Protein AF-A0A534NPN4-F1 (afdb_monomer_lite)

Sequence (228 aa):
MAARRVLDKWVMLQHGHLWDPSNATPTGGGETMTGVLHHAVIPFLRHLLPRSNVHIDPERLVALRPEERVIPVLERWLKPGIFERFIDALLEILVENGALARPLAWVTTPSLLRWRLKDDDDLWERAGASAMAVLEGAKSLPGKPPPPDVLVLGHTHVMDWAVQDGRPGVQRLYVNLGTWSARATDAAGPMDAAMPLLRIDADSRQLRAELFDCARRWRPLQRFEVDR

Secondary structure (DSSP, 8-state):
-EEEEETTEEEEEE-GGGG-GGGGSSS-HHHHHHHHIIIIIHHHHHHSPPPTT----TTHHHHS-HHHHHHHHHHHHSPTTHHHHHHHHHHHHHHHTTSS-HHHHHH--HHHHHHHHHHHHHHHHHHHHHHHHHHHTSSPPTT-PPPPSEEEE-SS-S-EEEEEE-STT-EEEEEE---SS-B-SSTTSPPB---EEEEEEE-SSEEEEEEEETTTTTEEEEEEEEE-

Radius of gyration: 21.12 Å; chains: 1; bounding box: 49×39×58 Å

Foldseek 3Di:
DDWDDDPPFIADEDACLVVDPQNVDDPGPQVVLLVCLVPPVLVVQVPDDWDVPDDDDSVQCVQERSLQAPLVQLPVRDDVVRSQVSLLVSLVVCCVVVVDPPVCSVPDDSVNSNVVSVVLVCSVVSSVVQVLCLQQVVDADVVRDPRHLEYEYEDNLDWDKDWHDHPVQRIGIYTYQRDCDFHDPHSPHDTPNFRWDWDWDDDPFKTKIWIFRVVVVRHTDDIDMHTD

Structure (mmCIF, N/CA/C/O backbone):
data_AF-A0A534NPN4-F1
#
_entry.id   AF-A0A534NPN4-F1
#
loop_
_atom_site.group_PDB
_atom_site.id
_atom_site.type_symbol
_atom_site.label_atom_id
_atom_site.label_alt_id
_atom_site.label_comp_id
_atom_site.label_asym_id
_atom_site.label_entity_id
_atom_site.label_seq_id
_atom_site.pdbx_PDB_ins_code
_atom_site.Cartn_x
_atom_site.Cartn_y
_atom_site.Cartn_z
_atom_site.occupancy
_atom_site.B_iso_or_equiv
_atom_site.auth_seq_id
_atom_site.auth_comp_id
_atom_site.auth_asym_id
_atom_site.auth_atom_id
_atom_site.pdbx_PDB_model_num
ATOM 1 N N . MET A 1 1 ? -17.430 5.054 0.022 1.00 76.06 1 MET A N 1
ATOM 2 C CA . MET A 1 1 ? -17.336 5.226 1.490 1.00 76.06 1 MET A CA 1
ATOM 3 C C . MET A 1 1 ? -18.474 4.440 2.112 1.00 76.06 1 MET A C 1
ATOM 5 O O . MET A 1 1 ? -19.546 4.423 1.522 1.00 76.06 1 MET A O 1
ATOM 9 N N . ALA A 1 2 ? -18.249 3.799 3.254 1.00 83.62 2 ALA A N 1
ATOM 10 C CA . ALA A 1 2 ? -19.289 3.162 4.051 1.00 83.62 2 ALA A CA 1
ATOM 11 C C . ALA A 1 2 ? -19.213 3.685 5.489 1.00 83.62 2 ALA A C 1
ATOM 13 O O . ALA A 1 2 ? -18.126 3.831 6.042 1.00 83.62 2 ALA A O 1
ATOM 14 N N . ALA A 1 3 ? -20.369 3.973 6.077 1.00 86.19 3 ALA A N 1
ATOM 15 C CA . ALA A 1 3 ? -20.495 4.429 7.452 1.00 86.19 3 ALA A CA 1
ATOM 16 C C . ALA A 1 3 ? -21.332 3.412 8.217 1.00 86.19 3 ALA A C 1
ATOM 18 O O . ALA A 1 3 ? -22.414 3.028 7.768 1.00 86.19 3 ALA A O 1
ATOM 19 N N . ARG A 1 4 ? -20.849 2.986 9.380 1.00 86.81 4 ARG A N 1
ATOM 20 C CA . ARG A 1 4 ? -21.600 2.123 10.282 1.00 86.81 4 ARG A CA 1
ATOM 21 C C . ARG A 1 4 ? -21.603 2.747 11.661 1.00 86.81 4 ARG A C 1
ATOM 23 O O . ARG A 1 4 ? -20.553 3.013 12.239 1.00 86.81 4 ARG A O 1
ATOM 30 N N . ARG A 1 5 ? -22.800 2.935 12.203 1.00 85.12 5 ARG A N 1
ATOM 31 C CA . ARG A 1 5 ? -22.955 3.252 13.614 1.00 85.12 5 ARG A CA 1
ATOM 32 C C . ARG A 1 5 ? -22.886 1.959 14.417 1.00 85.12 5 ARG A C 1
ATOM 34 O O . ARG A 1 5 ? -23.586 0.995 14.105 1.00 85.12 5 ARG A O 1
ATOM 41 N N . VAL A 1 6 ? -22.039 1.948 15.434 1.00 81.81 6 VAL A N 1
ATOM 42 C CA . VAL A 1 6 ? -21.894 0.847 16.380 1.00 81.81 6 VAL A CA 1
ATOM 43 C C . VAL A 1 6 ? -22.045 1.463 17.766 1.00 81.81 6 VAL A C 1
ATOM 45 O O . VAL A 1 6 ? -21.173 2.196 18.217 1.00 81.81 6 VAL A O 1
ATOM 48 N N . LEU A 1 7 ? -23.195 1.228 18.406 1.00 82.00 7 LEU A N 1
ATOM 49 C CA . LEU A 1 7 ? -23.613 1.932 19.627 1.00 82.00 7 LEU A CA 1
ATOM 50 C C . LEU A 1 7 ? -23.690 3.461 19.411 1.00 82.00 7 LEU A C 1
ATOM 52 O O . LEU A 1 7 ? -24.409 3.946 18.533 1.00 82.00 7 LEU A O 1
ATOM 56 N N . ASP A 1 8 ? -22.980 4.236 20.227 1.00 81.25 8 ASP A N 1
ATOM 57 C CA . ASP A 1 8 ? -22.791 5.680 20.094 1.00 81.25 8 ASP A CA 1
ATOM 58 C C . ASP A 1 8 ? -21.578 6.066 19.232 1.00 81.25 8 ASP A C 1
ATOM 60 O O . ASP A 1 8 ? -21.394 7.253 18.972 1.00 81.25 8 ASP A O 1
ATOM 64 N N . LYS A 1 9 ? -20.812 5.087 18.729 1.00 82.12 9 LYS A N 1
ATOM 65 C CA . LYS A 1 9 ? -19.589 5.305 17.952 1.00 82.12 9 LYS A CA 1
ATOM 66 C C . LYS A 1 9 ? -19.820 5.209 16.448 1.00 82.12 9 LYS A C 1
ATOM 68 O O . LYS A 1 9 ? -20.668 4.447 15.964 1.00 82.12 9 LYS A O 1
ATOM 73 N N . TRP A 1 10 ? -19.024 5.957 15.696 1.00 87.31 10 TRP A N 1
ATOM 74 C CA . TRP A 1 10 ? -19.013 5.943 14.239 1.00 87.31 10 TRP A CA 1
ATOM 75 C C . TRP A 1 10 ? -17.776 5.232 13.694 1.00 87.31 10 TRP A C 1
ATOM 77 O O . TRP A 1 10 ? -16.644 5.672 13.894 1.00 87.31 10 TRP A O 1
ATOM 87 N N . VAL A 1 11 ? -18.013 4.150 12.951 1.00 87.56 11 VAL A N 1
ATOM 88 C CA . VAL A 1 11 ? -16.997 3.448 12.165 1.00 87.56 11 VAL A CA 1
ATOM 89 C C . VAL A 1 11 ? -17.120 3.899 10.716 1.00 87.56 11 VAL A C 1
ATOM 91 O O . VAL A 1 11 ? -18.165 3.715 10.085 1.00 87.56 11 VAL A O 1
ATOM 94 N N . MET A 1 12 ? -16.050 4.478 10.183 1.00 87.88 12 MET A N 1
ATOM 95 C CA . MET A 1 12 ? -15.995 4.977 8.813 1.00 87.88 12 MET A CA 1
ATOM 96 C C . MET A 1 12 ? -14.990 4.168 8.006 1.00 87.88 12 MET A C 1
ATOM 98 O O . MET A 1 12 ? -13.811 4.130 8.339 1.00 87.88 12 MET A O 1
ATOM 102 N N . LEU A 1 13 ? -15.453 3.550 6.922 1.00 85.12 13 LEU A N 1
ATOM 103 C CA . LEU A 1 13 ? -14.608 2.916 5.918 1.00 85.12 13 LEU A CA 1
ATOM 104 C C . LEU A 1 13 ? -14.534 3.818 4.687 1.00 85.12 13 LEU A C 1
ATOM 106 O O . LEU A 1 13 ? -15.539 4.076 4.010 1.00 85.12 13 LEU A O 1
ATOM 110 N N . GLN A 1 14 ? -13.328 4.254 4.346 1.00 81.38 14 GLN A N 1
ATOM 111 C CA . GLN A 1 14 ? -13.083 5.011 3.130 1.00 81.38 14 GLN A CA 1
ATOM 112 C C . GLN A 1 14 ? -11.946 4.379 2.337 1.00 81.38 14 GLN A C 1
ATOM 114 O O . GLN A 1 14 ? -10.855 4.146 2.842 1.00 81.38 14 GLN A O 1
ATOM 119 N N . HIS A 1 15 ? -12.193 4.124 1.053 1.00 74.75 15 HIS A N 1
ATOM 120 C CA . HIS A 1 15 ? -11.109 3.776 0.150 1.00 74.75 15 HIS A CA 1
ATOM 121 C C . HIS A 1 15 ? -10.210 5.008 -0.011 1.00 74.75 15 HIS A C 1
ATOM 123 O O . HIS A 1 15 ? -10.703 6.057 -0.436 1.00 74.75 15 HIS A O 1
ATOM 129 N N . GLY A 1 16 ? -8.928 4.883 0.344 1.00 66.75 16 GLY A N 1
ATOM 130 C CA . GLY A 1 16 ? -7.979 6.000 0.423 1.00 66.75 16 GLY A CA 1
ATOM 131 C C . GLY A 1 16 ? -7.713 6.718 -0.903 1.00 66.75 16 GLY A C 1
ATOM 132 O O . GLY A 1 16 ? -7.101 7.777 -0.886 1.00 66.75 16 GLY A O 1
ATOM 133 N N . HIS A 1 17 ? -8.234 6.213 -2.029 1.00 72.12 17 HIS A N 1
ATOM 134 C CA . HIS A 1 17 ? -8.121 6.844 -3.347 1.00 72.12 17 HIS A CA 1
ATOM 135 C C . HIS A 1 17 ? -8.519 8.329 -3.374 1.00 72.12 17 HIS A C 1
ATOM 137 O O . HIS A 1 17 ? -7.920 9.104 -4.107 1.00 72.12 17 HIS A O 1
ATOM 143 N N . LEU A 1 18 ? -9.496 8.749 -2.554 1.00 66.75 18 LEU A N 1
ATOM 144 C CA . LEU A 1 18 ? -9.953 10.148 -2.474 1.00 66.75 18 LEU A CA 1
ATOM 145 C C . LEU A 1 18 ? -8.942 11.080 -1.801 1.00 66.75 18 LEU A C 1
ATOM 147 O O . LEU A 1 18 ? -9.147 12.291 -1.774 1.00 66.75 18 LEU A O 1
ATOM 151 N N . TRP A 1 19 ? -7.923 10.519 -1.158 1.00 69.69 19 TRP A N 1
ATOM 152 C CA . TRP A 1 19 ? -6.877 11.259 -0.455 1.00 69.69 19 TRP A CA 1
ATOM 153 C C . TRP A 1 19 ? -5.566 11.248 -1.227 1.00 69.69 19 TRP A C 1
ATOM 155 O O . TRP A 1 19 ? -4.601 11.873 -0.795 1.00 69.69 19 TRP A O 1
ATOM 165 N N . ASP A 1 20 ? -5.549 10.540 -2.350 1.00 68.19 20 ASP A N 1
ATOM 166 C CA . ASP A 1 20 ? -4.436 10.466 -3.264 1.00 68.19 20 ASP A CA 1
ATOM 167 C C . ASP A 1 20 ? -4.695 11.428 -4.435 1.00 68.19 20 ASP A C 1
ATOM 169 O O . ASP A 1 20 ? -5.570 11.168 -5.269 1.00 68.19 20 ASP A O 1
ATOM 173 N N . PRO A 1 21 ? -3.963 12.555 -4.502 1.00 62.06 21 PRO A N 1
ATOM 174 C CA . PRO A 1 21 ? -4.110 13.533 -5.572 1.00 62.06 21 PRO A CA 1
ATOM 175 C C . PRO A 1 21 ? -3.842 12.953 -6.967 1.00 62.06 21 PRO A C 1
ATOM 177 O O . PRO A 1 21 ? -4.367 13.491 -7.941 1.00 62.06 21 PRO A O 1
ATOM 180 N N . SER A 1 22 ? -3.072 11.861 -7.077 1.00 57.78 22 SER A N 1
ATOM 181 C CA . SER A 1 22 ? -2.752 11.227 -8.363 1.00 57.78 22 SER A CA 1
ATOM 182 C C . SER A 1 22 ? -3.982 10.609 -9.047 1.00 57.78 22 SER A C 1
ATOM 184 O O . SER A 1 22 ? -4.019 10.491 -10.270 1.00 57.78 22 SER A O 1
ATOM 186 N N . ASN A 1 23 ? -5.046 10.308 -8.293 1.00 57.88 23 ASN A N 1
ATOM 187 C CA . ASN A 1 23 ? -6.301 9.783 -8.842 1.00 57.88 23 ASN A CA 1
ATOM 188 C C . ASN A 1 23 ? -7.214 10.860 -9.449 1.00 57.88 23 ASN A C 1
ATOM 190 O O . ASN A 1 23 ? -8.213 10.529 -10.085 1.00 57.88 23 ASN A O 1
ATOM 194 N N . ALA A 1 24 ? -6.916 12.150 -9.252 1.00 58.16 24 ALA A N 1
ATOM 195 C CA . ALA A 1 24 ? -7.687 13.238 -9.858 1.00 58.16 24 ALA A CA 1
ATOM 196 C C . ALA A 1 24 ? -7.382 13.412 -11.359 1.00 58.16 24 ALA A C 1
ATOM 198 O O . ALA A 1 24 ? -8.102 14.127 -12.059 1.00 58.16 24 ALA A O 1
ATOM 199 N N . T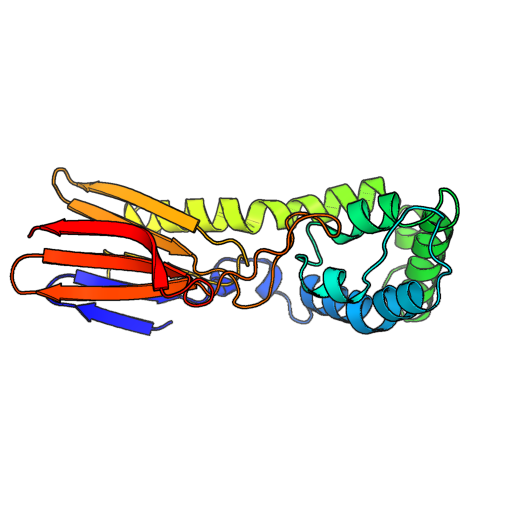HR A 1 25 ? -6.326 12.762 -11.854 1.00 55.25 25 THR A N 1
ATOM 200 C CA . THR A 1 25 ? -5.950 12.738 -13.267 1.00 55.25 25 THR A CA 1
ATOM 201 C C . THR A 1 25 ? -6.453 11.450 -13.934 1.00 55.25 25 THR A C 1
ATOM 203 O O . THR A 1 25 ? -6.058 10.366 -13.502 1.00 55.25 25 THR A O 1
ATOM 206 N N . PRO A 1 26 ? -7.302 11.525 -14.982 1.00 42.09 26 PRO A N 1
ATOM 207 C CA . PRO A 1 26 ? -7.606 10.371 -15.833 1.00 42.09 26 PRO A CA 1
ATOM 208 C C . PRO A 1 26 ? -6.300 9.793 -16.404 1.00 42.09 26 PRO A C 1
ATOM 210 O O . PRO A 1 26 ? -5.433 10.574 -16.798 1.00 42.09 26 PRO A O 1
ATOM 213 N N . THR A 1 27 ? -6.148 8.460 -16.444 1.00 53.44 27 THR A N 1
ATOM 214 C CA . THR A 1 27 ? -4.893 7.750 -16.805 1.00 53.44 27 THR A CA 1
ATOM 215 C C . THR A 1 27 ? -3.695 8.156 -15.935 1.00 53.44 27 THR A C 1
ATOM 217 O O . THR A 1 27 ? -2.696 8.688 -16.418 1.00 53.44 27 THR A O 1
ATOM 220 N N . GLY A 1 28 ? -3.814 7.951 -14.621 1.00 56.25 28 GLY A N 1
ATOM 221 C CA . GLY A 1 28 ? -2.763 8.276 -13.654 1.00 56.25 28 GLY A CA 1
ATOM 222 C C . GLY A 1 28 ? -1.456 7.503 -13.889 1.00 56.25 28 GLY A C 1
ATOM 223 O O . GLY A 1 28 ? -1.437 6.421 -14.486 1.00 56.25 28 GLY A O 1
ATOM 224 N N . GLY A 1 29 ? -0.345 8.045 -13.378 1.00 59.94 29 GLY A N 1
ATOM 225 C CA . GLY A 1 29 ? 0.986 7.436 -13.500 1.00 59.94 29 GLY A CA 1
ATOM 226 C C . GLY A 1 29 ? 1.054 5.989 -12.991 1.00 59.94 29 GLY A C 1
ATOM 227 O O . GLY A 1 29 ? 1.710 5.162 -13.620 1.00 59.94 29 GLY A O 1
ATOM 228 N N . GLY A 1 30 ? 0.311 5.658 -11.927 1.00 58.72 30 GLY A N 1
ATOM 229 C CA . GLY A 1 30 ? 0.280 4.309 -11.345 1.00 58.72 30 GLY A CA 1
ATOM 230 C C . GLY A 1 30 ? -0.381 3.243 -12.232 1.00 58.72 30 GLY A C 1
ATOM 231 O O . GLY A 1 30 ? 0.107 2.115 -12.316 1.00 58.72 30 GLY A O 1
ATOM 232 N N . GLU A 1 31 ? -1.442 3.584 -12.976 1.00 59.38 31 GLU A N 1
ATOM 233 C CA . GLU A 1 31 ? -2.078 2.659 -13.935 1.00 59.38 31 GLU A CA 1
ATOM 234 C C . GLU A 1 31 ? -1.124 2.345 -15.096 1.00 59.38 31 GLU A C 1
ATOM 236 O O . GLU A 1 31 ? -0.927 1.185 -15.466 1.00 59.38 31 GLU A O 1
ATOM 241 N N . THR A 1 32 ? -0.447 3.377 -15.607 1.00 66.31 32 THR A N 1
ATOM 242 C CA . THR A 1 32 ? 0.568 3.232 -16.658 1.00 66.31 32 THR A CA 1
ATOM 243 C C . THR A 1 32 ? 1.750 2.395 -16.169 1.00 66.31 32 THR A C 1
ATOM 245 O O . THR A 1 32 ? 2.187 1.480 -16.867 1.00 66.31 32 THR A O 1
ATOM 248 N N . MET A 1 33 ? 2.244 2.653 -14.954 1.00 68.19 33 MET A N 1
ATOM 249 C CA . MET A 1 33 ? 3.350 1.900 -14.357 1.00 68.19 33 MET A CA 1
ATOM 250 C C . MET A 1 33 ? 2.983 0.428 -14.138 1.00 68.19 33 MET A C 1
ATOM 252 O O . MET A 1 33 ? 3.765 -0.464 -14.467 1.00 68.19 33 MET A O 1
ATOM 256 N N . THR A 1 34 ? 1.766 0.160 -13.661 1.00 67.69 34 THR A N 1
ATOM 257 C CA . THR A 1 34 ? 1.231 -1.201 -13.528 1.00 67.69 34 THR A CA 1
ATOM 258 C C . THR A 1 34 ? 1.201 -1.912 -14.885 1.00 67.69 34 THR A C 1
ATOM 260 O O . THR A 1 34 ? 1.671 -3.045 -15.002 1.00 67.69 34 THR A O 1
ATOM 263 N N . GLY A 1 35 ? 0.733 -1.235 -15.938 1.00 66.88 35 GLY A N 1
ATOM 264 C CA . GLY A 1 35 ? 0.758 -1.763 -17.304 1.00 66.88 35 GLY A CA 1
ATOM 265 C C . GLY A 1 35 ? 2.175 -2.081 -17.799 1.00 66.88 35 GLY A C 1
ATOM 266 O O . GLY A 1 35 ? 2.422 -3.177 -18.306 1.00 66.88 35 GLY A O 1
ATOM 267 N N . VAL A 1 36 ? 3.130 -1.168 -17.595 1.00 74.31 36 VAL A N 1
ATOM 268 C CA . VAL A 1 36 ? 4.547 -1.362 -17.957 1.00 74.31 36 VAL A CA 1
ATOM 269 C C . VAL A 1 36 ? 5.152 -2.568 -17.232 1.00 74.31 36 VAL A C 1
ATOM 271 O O . VAL A 1 36 ? 5.855 -3.375 -17.849 1.00 74.31 36 VAL A O 1
ATOM 274 N N . LEU A 1 37 ? 4.850 -2.751 -15.945 1.00 73.38 37 LEU A N 1
ATOM 275 C CA . LEU A 1 37 ? 5.311 -3.913 -15.187 1.00 73.38 37 LEU A CA 1
ATOM 276 C C . LEU A 1 37 ? 4.800 -5.229 -15.764 1.00 73.38 37 LEU A C 1
ATOM 278 O O . LEU A 1 37 ? 5.597 -6.128 -16.043 1.00 73.38 37 LEU A O 1
ATOM 282 N N . HIS A 1 38 ? 3.487 -5.333 -15.959 1.00 73.62 38 HIS A N 1
ATOM 283 C CA . HIS A 1 38 ? 2.853 -6.572 -16.397 1.00 73.62 38 HIS A CA 1
ATOM 284 C C . HIS A 1 38 ? 3.195 -6.944 -17.839 1.00 73.62 38 HIS A C 1
ATOM 286 O O . HIS A 1 38 ? 3.355 -8.128 -18.141 1.00 73.62 38 HIS A O 1
ATOM 292 N N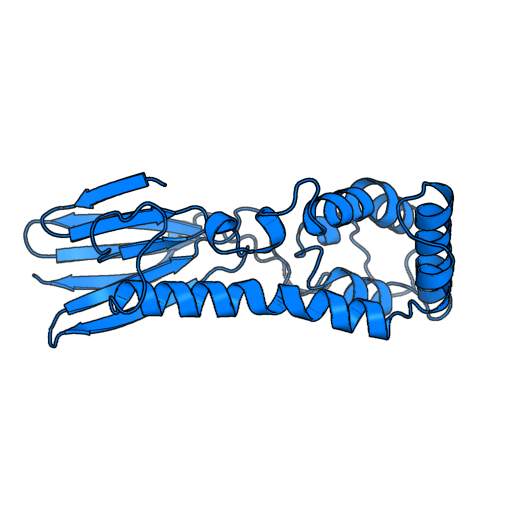 . HIS A 1 39 ? 3.321 -5.955 -18.724 1.00 74.94 39 HIS A N 1
ATOM 293 C CA . HIS A 1 39 ? 3.450 -6.206 -20.158 1.00 74.94 39 HIS A CA 1
ATOM 294 C C . HIS A 1 39 ? 4.878 -6.095 -20.695 1.00 74.94 39 HIS A C 1
ATOM 296 O O . HIS A 1 39 ? 5.157 -6.686 -21.736 1.00 74.94 39 HIS A O 1
ATOM 302 N N . ALA A 1 40 ? 5.793 -5.410 -20.001 1.00 78.31 40 ALA A N 1
ATOM 303 C CA . ALA A 1 40 ? 7.179 -5.260 -20.451 1.00 78.31 40 ALA A CA 1
ATOM 304 C C . ALA A 1 40 ? 8.190 -5.835 -19.450 1.00 78.31 40 ALA A C 1
ATOM 306 O O . ALA A 1 40 ? 8.992 -6.700 -19.808 1.00 78.31 40 ALA A O 1
ATOM 307 N N . VAL A 1 41 ? 8.141 -5.400 -18.186 1.00 81.56 41 VAL A N 1
ATOM 308 C CA . VAL A 1 41 ? 9.195 -5.719 -17.205 1.00 81.56 41 VAL A CA 1
ATOM 309 C C . VAL A 1 41 ? 9.170 -7.195 -16.804 1.00 81.56 41 VAL A C 1
ATOM 311 O O . VAL A 1 41 ? 10.196 -7.869 -16.879 1.00 81.56 41 VAL A O 1
ATOM 314 N N . ILE A 1 42 ? 8.011 -7.727 -16.408 1.00 82.19 42 ILE A N 1
ATOM 315 C CA . ILE A 1 42 ? 7.878 -9.130 -15.984 1.00 82.19 42 ILE A CA 1
ATOM 316 C C . ILE A 1 42 ? 8.231 -10.095 -17.125 1.00 82.19 42 ILE A C 1
ATOM 318 O O . ILE A 1 42 ? 9.053 -10.988 -16.897 1.00 82.19 42 ILE A O 1
ATOM 322 N N . PRO A 1 43 ? 7.704 -9.930 -18.357 1.00 82.38 43 PRO A N 1
ATOM 323 C CA . PRO A 1 43 ? 8.135 -10.738 -19.491 1.00 82.38 43 PRO A CA 1
ATOM 324 C C . PRO A 1 43 ? 9.645 -10.678 -19.720 1.00 82.38 43 PRO A C 1
ATOM 326 O O . PRO A 1 43 ? 10.262 -11.733 -19.840 1.00 82.38 43 PRO A O 1
ATOM 329 N N . PHE A 1 44 ? 10.261 -9.492 -19.714 1.00 84.94 44 PHE A N 1
ATOM 330 C CA . PHE A 1 44 ? 11.713 -9.357 -19.861 1.00 84.94 44 PHE A CA 1
ATOM 331 C C . PHE A 1 44 ? 12.479 -10.147 -18.790 1.00 84.94 44 PHE A C 1
ATOM 333 O O . PHE A 1 44 ? 13.365 -10.935 -19.123 1.00 84.94 44 PHE A O 1
ATOM 340 N N . LEU A 1 45 ? 12.098 -10.013 -17.517 1.00 82.75 45 LEU A N 1
ATOM 341 C CA . LEU A 1 45 ? 12.743 -10.734 -16.418 1.00 82.75 45 LEU A CA 1
ATOM 342 C C . LEU A 1 45 ? 12.599 -12.256 -16.530 1.00 82.75 45 LEU A C 1
ATOM 344 O O . LEU A 1 45 ? 13.553 -12.968 -16.225 1.00 82.75 45 LEU A O 1
ATOM 348 N N . ARG A 1 46 ? 11.451 -12.762 -17.004 1.00 83.38 46 ARG A N 1
ATOM 349 C CA . ARG A 1 46 ? 11.238 -14.203 -17.249 1.00 83.38 46 ARG A CA 1
ATOM 350 C C . ARG A 1 46 ? 12.171 -14.766 -18.333 1.00 83.38 46 ARG A C 1
ATOM 352 O O . ARG A 1 46 ? 12.453 -15.959 -18.314 1.00 83.38 46 ARG A O 1
ATOM 359 N N . HIS A 1 47 ? 12.646 -13.931 -19.260 1.00 84.06 47 HIS A N 1
ATOM 360 C CA . HIS A 1 47 ? 13.556 -14.335 -20.341 1.00 84.06 47 HIS A CA 1
ATOM 361 C C . HIS A 1 47 ? 15.041 -14.157 -19.994 1.00 84.06 47 HIS A C 1
ATOM 363 O O . HIS A 1 47 ? 15.907 -14.598 -20.753 1.00 84.06 47 HIS A O 1
ATOM 369 N N . LEU A 1 48 ? 15.367 -13.518 -18.867 1.00 79.06 48 LEU A N 1
ATOM 370 C CA . LEU A 1 48 ? 16.751 -13.356 -18.447 1.00 79.06 48 LEU A CA 1
ATOM 371 C C . LEU A 1 48 ? 17.298 -14.635 -17.825 1.00 79.06 48 LEU A C 1
ATOM 373 O O . LEU A 1 48 ? 16.691 -15.244 -16.947 1.00 79.06 48 LEU A O 1
ATOM 377 N N . LEU A 1 49 ? 18.522 -14.985 -18.219 1.00 67.06 49 LEU A N 1
ATOM 378 C CA . LEU A 1 49 ? 19.286 -16.003 -17.513 1.00 67.06 49 LEU A CA 1
ATOM 379 C C . LEU A 1 49 ? 19.629 -15.486 -16.105 1.00 67.06 49 LEU A C 1
ATOM 381 O O . LEU A 1 49 ? 20.238 -14.412 -15.992 1.00 67.06 49 LEU A O 1
ATOM 385 N N . PRO A 1 50 ? 19.285 -16.231 -15.038 1.00 60.47 50 PRO A N 1
ATOM 386 C CA . PRO A 1 50 ? 19.625 -15.843 -13.677 1.00 60.47 50 PRO A CA 1
ATOM 387 C C . PRO A 1 50 ? 21.134 -15.634 -13.536 1.00 60.47 50 PRO A C 1
ATOM 389 O O . PRO A 1 50 ? 21.941 -16.394 -14.081 1.00 60.47 50 PRO A O 1
ATOM 392 N N . ARG A 1 51 ? 21.549 -14.610 -12.782 1.00 66.62 51 ARG A N 1
ATOM 393 C CA . ARG A 1 51 ? 22.956 -14.511 -12.364 1.00 66.62 51 ARG A CA 1
ATOM 394 C C . ARG A 1 51 ? 23.251 -15.681 -11.422 1.00 66.62 51 ARG A C 1
ATOM 396 O O . ARG A 1 51 ? 22.380 -16.099 -10.661 1.00 66.62 51 ARG A O 1
ATOM 403 N N . SER A 1 52 ? 24.488 -16.178 -11.425 1.00 61.78 52 SER A N 1
ATOM 404 C CA . SER A 1 52 ? 24.922 -17.135 -10.406 1.00 61.78 52 SER A CA 1
ATOM 405 C C . SER A 1 52 ? 24.653 -16.550 -9.015 1.00 61.78 52 SER A C 1
ATOM 407 O O . SER A 1 52 ? 25.034 -15.415 -8.729 1.00 61.78 52 SER A O 1
ATOM 409 N N . ASN A 1 53 ? 23.959 -17.317 -8.171 1.00 60.75 53 ASN A N 1
ATOM 410 C CA . ASN A 1 53 ? 23.587 -16.955 -6.797 1.00 60.75 53 ASN A CA 1
ATOM 411 C C . ASN A 1 53 ? 22.579 -15.796 -6.642 1.00 60.75 53 ASN A C 1
ATOM 413 O O . ASN A 1 53 ? 22.419 -15.287 -5.535 1.00 60.75 53 ASN A O 1
ATOM 417 N N . VAL A 1 54 ? 21.877 -15.386 -7.705 1.00 63.94 54 VAL A N 1
ATOM 418 C CA . VAL A 1 54 ? 20.768 -14.419 -7.613 1.00 63.94 54 VAL A CA 1
ATOM 419 C C . VAL A 1 54 ? 19.475 -15.110 -8.023 1.00 63.94 54 VAL A C 1
ATOM 421 O O . VAL A 1 54 ? 19.313 -15.506 -9.176 1.00 63.94 54 VAL A O 1
ATOM 424 N N . HIS A 1 55 ? 18.549 -15.246 -7.077 1.00 69.06 55 HIS A N 1
ATOM 425 C CA . HIS A 1 55 ? 17.200 -15.717 -7.364 1.00 69.06 55 HIS A CA 1
ATOM 426 C C . HIS A 1 55 ? 16.347 -14.551 -7.876 1.00 69.06 55 HIS A C 1
ATOM 428 O O . HIS A 1 55 ? 16.238 -13.522 -7.208 1.00 69.06 55 HIS A O 1
ATOM 434 N N . ILE A 1 56 ? 15.766 -14.716 -9.064 1.00 73.50 56 ILE A N 1
ATOM 435 C CA . ILE A 1 56 ? 14.808 -13.783 -9.661 1.00 73.50 56 ILE A CA 1
ATOM 436 C C . ILE A 1 56 ? 13.468 -14.507 -9.683 1.00 73.50 56 ILE A C 1
ATOM 438 O O . ILE A 1 56 ? 13.345 -15.564 -10.298 1.00 73.50 56 ILE A O 1
ATOM 442 N N . ASP A 1 57 ? 12.479 -13.916 -9.030 1.00 76.88 57 ASP A N 1
ATOM 443 C CA . ASP A 1 57 ? 11.083 -14.335 -9.097 1.00 76.88 57 ASP A CA 1
ATOM 444 C C . ASP A 1 57 ? 10.286 -13.155 -9.676 1.00 76.88 57 ASP A C 1
ATOM 446 O O . ASP A 1 57 ? 9.939 -12.231 -8.935 1.00 76.88 57 ASP A O 1
ATOM 450 N N . PRO A 1 58 ? 10.076 -13.111 -11.008 1.00 76.12 58 PRO A N 1
ATOM 451 C CA . PRO A 1 58 ? 9.476 -11.961 -11.686 1.00 76.12 58 PRO A CA 1
ATOM 452 C C . PRO A 1 58 ? 8.088 -11.586 -11.158 1.00 76.12 58 PRO A C 1
ATOM 454 O O . PRO A 1 58 ? 7.750 -10.404 -11.135 1.00 76.12 58 PRO A O 1
ATOM 457 N N . GLU A 1 59 ? 7.314 -12.561 -10.670 1.00 75.94 59 GLU A N 1
ATOM 458 C CA . GLU A 1 59 ? 5.974 -12.320 -10.121 1.00 75.94 59 GLU A CA 1
ATOM 459 C C . GLU A 1 59 ? 6.013 -11.459 -8.857 1.00 75.94 59 GLU A C 1
ATOM 461 O O . GLU A 1 59 ? 5.045 -10.764 -8.542 1.00 75.94 59 GLU A O 1
ATOM 466 N N . ARG A 1 60 ? 7.154 -11.420 -8.155 1.00 72.50 60 ARG A N 1
ATOM 467 C CA . ARG A 1 60 ? 7.312 -10.567 -6.974 1.00 72.50 60 ARG A CA 1
ATOM 468 C C . ARG A 1 60 ? 7.252 -9.087 -7.289 1.00 72.50 60 ARG A C 1
ATOM 470 O O . ARG A 1 60 ? 6.941 -8.329 -6.382 1.00 72.50 60 ARG A O 1
ATOM 477 N N . LEU A 1 61 ? 7.510 -8.655 -8.525 1.00 71.62 61 LEU A N 1
ATOM 478 C CA . LEU A 1 61 ? 7.363 -7.239 -8.870 1.00 71.62 61 LEU A CA 1
ATOM 479 C C . LEU A 1 61 ? 5.913 -6.754 -8.762 1.00 71.62 61 LEU A C 1
ATOM 481 O O . LEU A 1 61 ? 5.711 -5.591 -8.443 1.00 71.62 61 LEU A O 1
ATOM 485 N N . VAL A 1 62 ? 4.924 -7.634 -8.959 1.00 69.31 62 VAL A N 1
ATOM 486 C CA . VAL A 1 62 ? 3.492 -7.317 -8.776 1.00 69.31 62 VAL A CA 1
ATOM 487 C C . VAL A 1 62 ? 3.143 -7.144 -7.296 1.00 69.31 62 VAL A C 1
ATOM 489 O O . VAL A 1 62 ? 2.238 -6.397 -6.938 1.00 69.31 62 VAL A O 1
ATOM 492 N N . ALA A 1 63 ? 3.864 -7.854 -6.427 1.00 64.12 63 ALA A N 1
ATOM 493 C CA . ALA A 1 63 ? 3.723 -7.782 -4.975 1.00 64.12 63 ALA A CA 1
ATOM 494 C C . ALA A 1 63 ? 4.413 -6.549 -4.361 1.00 64.12 63 ALA A C 1
ATOM 496 O O . ALA A 1 63 ? 4.189 -6.228 -3.190 1.00 64.12 63 ALA A O 1
ATOM 497 N N . LEU A 1 64 ? 5.264 -5.866 -5.131 1.00 63.84 64 LEU A N 1
ATOM 498 C CA . LEU A 1 64 ? 5.795 -4.561 -4.762 1.00 63.84 64 LEU A CA 1
ATOM 499 C C . LEU A 1 64 ? 4.777 -3.486 -5.119 1.00 63.84 64 LEU A C 1
ATOM 501 O O 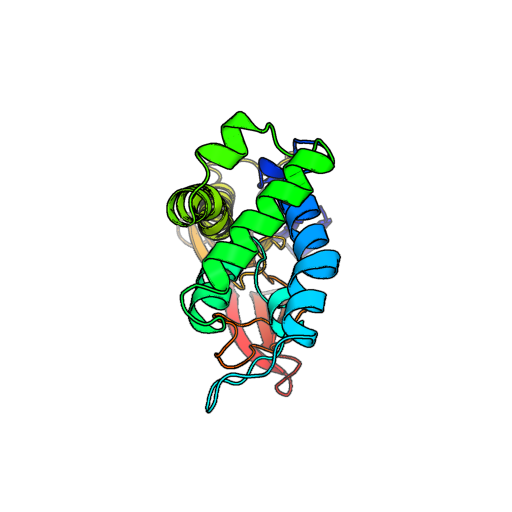. LEU A 1 64 ? 4.041 -3.622 -6.094 1.00 63.84 64 LEU A O 1
ATOM 505 N N . ARG A 1 65 ? 4.800 -2.365 -4.397 1.00 65.00 65 ARG A N 1
ATOM 506 C CA . ARG A 1 65 ? 4.265 -1.135 -4.975 1.00 65.00 65 ARG A CA 1
ATOM 507 C C . ARG A 1 65 ? 5.111 -0.775 -6.204 1.00 65.00 65 ARG A C 1
ATOM 509 O O . ARG A 1 65 ? 6.330 -0.616 -6.041 1.00 65.00 65 ARG A O 1
ATOM 516 N N . PRO A 1 66 ? 4.507 -0.705 -7.407 1.00 58.44 66 PRO A N 1
ATOM 517 C CA . PRO A 1 66 ? 5.209 -0.384 -8.645 1.00 58.44 66 PRO A CA 1
ATOM 518 C C . PRO A 1 66 ? 6.082 0.864 -8.530 1.00 58.44 66 PRO A C 1
ATOM 520 O O . PRO A 1 66 ? 7.194 0.916 -9.056 1.00 58.44 66 PRO A O 1
ATOM 523 N N . GLU A 1 67 ? 5.574 1.846 -7.795 1.00 55.22 67 GLU A N 1
ATOM 524 C CA . GLU A 1 67 ? 6.154 3.166 -7.651 1.00 55.22 67 GLU A CA 1
ATOM 525 C C . GLU A 1 67 ? 7.340 3.157 -6.674 1.00 55.22 67 GLU A C 1
ATOM 527 O O . GLU A 1 67 ? 8.356 3.789 -6.923 1.00 55.22 67 GLU A O 1
ATOM 532 N N . GLU A 1 68 ? 7.289 2.356 -5.611 1.00 58.38 68 GLU A N 1
ATOM 533 C CA . GLU A 1 68 ? 8.207 2.509 -4.472 1.00 58.38 68 GLU A CA 1
ATOM 534 C C . GLU A 1 68 ? 9.488 1.658 -4.584 1.00 58.38 68 GLU A C 1
ATOM 536 O O . GLU A 1 68 ? 10.547 2.002 -4.050 1.00 58.38 68 GLU A O 1
ATOM 541 N N . ARG A 1 69 ? 9.428 0.481 -5.234 1.00 66.62 69 ARG A N 1
ATOM 542 C CA . ARG A 1 69 ? 10.493 -0.542 -5.078 1.00 66.62 69 ARG A CA 1
ATOM 543 C C . ARG A 1 69 ? 10.998 -1.193 -6.359 1.00 66.62 69 ARG A C 1
ATOM 545 O O . ARG A 1 69 ? 12.003 -1.905 -6.297 1.00 66.62 69 ARG A O 1
ATOM 552 N N . VAL A 1 70 ? 10.380 -0.938 -7.511 1.00 73.19 70 VAL A N 1
ATOM 553 C CA . VAL A 1 70 ? 10.750 -1.597 -8.777 1.00 73.19 70 VAL A CA 1
ATOM 554 C C . VAL A 1 70 ? 12.172 -1.244 -9.200 1.00 73.19 70 VAL A C 1
ATOM 556 O O . VAL A 1 70 ? 12.974 -2.144 -9.441 1.00 73.19 70 VAL A O 1
ATOM 559 N N . ILE A 1 71 ? 12.519 0.047 -9.244 1.00 75.75 71 ILE A N 1
ATOM 560 C CA . ILE A 1 71 ? 13.839 0.493 -9.717 1.00 75.75 71 ILE A CA 1
ATOM 561 C C . ILE A 1 71 ? 14.979 -0.077 -8.849 1.00 75.75 71 ILE A C 1
ATOM 563 O O . ILE A 1 71 ? 15.841 -0.759 -9.407 1.00 75.75 71 ILE A O 1
ATOM 567 N N . PRO A 1 72 ? 14.977 0.064 -7.505 1.00 71.12 72 PRO A N 1
ATOM 568 C CA . PRO A 1 72 ? 16.018 -0.535 -6.665 1.00 71.12 72 PRO A CA 1
ATOM 569 C C . PRO A 1 72 ? 16.110 -2.064 -6.767 1.00 71.12 72 PRO A C 1
ATOM 571 O O . PRO A 1 72 ? 17.177 -2.636 -6.544 1.00 71.12 72 PRO A O 1
ATOM 574 N N . VAL A 1 73 ? 15.002 -2.752 -7.061 1.00 75.38 73 VAL A N 1
ATOM 575 C CA . VAL A 1 73 ? 14.996 -4.208 -7.258 1.00 75.38 73 VAL A CA 1
ATOM 576 C C . VAL A 1 73 ? 15.649 -4.582 -8.582 1.00 75.38 73 VAL A C 1
ATOM 578 O O . VAL A 1 73 ? 16.530 -5.444 -8.592 1.00 75.38 73 VAL A O 1
ATOM 581 N N . LEU A 1 74 ? 15.275 -3.913 -9.675 1.00 79.50 74 LEU A N 1
ATOM 582 C CA . LEU A 1 74 ? 15.871 -4.142 -10.989 1.00 79.50 74 LEU A CA 1
ATOM 583 C C . LEU A 1 74 ? 17.382 -3.894 -10.964 1.00 79.50 74 LEU A C 1
ATOM 585 O O . LEU A 1 74 ? 18.133 -4.706 -11.494 1.00 79.50 74 LEU A O 1
ATOM 589 N N . GLU A 1 75 ? 17.849 -2.855 -10.274 1.00 76.94 75 GLU A N 1
ATOM 590 C CA . GLU A 1 75 ? 19.284 -2.568 -10.123 1.00 76.94 75 GLU A CA 1
ATOM 591 C C . GLU A 1 75 ? 20.063 -3.685 -9.420 1.00 76.94 75 GLU A C 1
ATOM 593 O O . GLU A 1 75 ? 21.213 -3.958 -9.766 1.00 76.94 75 GLU A O 1
ATOM 598 N N . ARG A 1 76 ? 19.451 -4.358 -8.438 1.00 75.12 76 ARG A N 1
ATOM 599 C CA . ARG A 1 76 ? 20.088 -5.480 -7.730 1.00 75.12 76 ARG A CA 1
ATOM 600 C C . ARG A 1 76 ? 20.040 -6.776 -8.533 1.00 75.12 76 ARG A C 1
ATOM 602 O O . ARG A 1 76 ? 20.999 -7.549 -8.511 1.00 75.12 76 ARG A O 1
ATOM 609 N N . TRP A 1 77 ? 18.919 -7.039 -9.202 1.00 79.94 77 TRP A N 1
ATOM 610 C CA . TRP A 1 77 ? 18.707 -8.272 -9.960 1.00 79.94 77 TRP A CA 1
ATOM 611 C C . TRP A 1 77 ? 19.494 -8.294 -11.266 1.00 79.94 77 TRP A C 1
ATOM 613 O O . TRP A 1 77 ? 20.113 -9.306 -11.613 1.00 79.94 77 TRP A O 1
ATOM 623 N N . LEU A 1 78 ? 19.513 -7.173 -11.978 1.00 81.44 78 LEU A N 1
ATOM 624 C CA . LEU A 1 78 ? 20.187 -7.052 -13.259 1.00 81.44 78 LEU A CA 1
ATOM 625 C C . LEU A 1 78 ? 21.692 -6.832 -13.061 1.00 81.44 78 LEU A C 1
ATOM 627 O O . LEU A 1 78 ? 22.162 -6.348 -12.032 1.00 81.44 78 LEU A O 1
ATOM 631 N N . LYS A 1 79 ? 22.497 -7.257 -14.040 1.00 79.31 79 LYS A N 1
ATOM 632 C CA . LYS A 1 79 ? 23.927 -6.916 -14.058 1.00 79.31 79 LYS A CA 1
ATOM 633 C C . LYS A 1 79 ? 24.082 -5.419 -14.365 1.00 79.31 79 LYS A C 1
ATOM 635 O O . LYS A 1 79 ? 23.313 -4.921 -15.192 1.00 79.31 79 LYS A O 1
ATOM 640 N N . PRO A 1 80 ? 25.108 -4.744 -13.816 1.00 72.19 80 PRO A N 1
ATOM 641 C CA . PRO A 1 80 ? 25.526 -3.443 -14.330 1.00 72.19 80 PRO A CA 1
ATOM 642 C C . PRO A 1 80 ? 25.710 -3.514 -15.856 1.00 72.19 80 PRO A C 1
ATOM 644 O O . PRO A 1 80 ? 26.270 -4.484 -16.375 1.00 72.19 80 PRO A O 1
ATOM 647 N N . GLY A 1 81 ? 25.160 -2.548 -16.580 1.00 79.81 81 GLY A N 1
ATOM 648 C CA . GLY A 1 81 ? 25.055 -2.490 -18.039 1.00 79.81 81 GLY A CA 1
ATOM 649 C C . GLY A 1 81 ? 23.779 -3.111 -18.626 1.00 79.81 81 GLY A C 1
ATOM 650 O O . GLY A 1 81 ? 23.354 -2.698 -19.700 1.00 79.81 81 GLY A O 1
ATOM 651 N N . ILE A 1 82 ? 23.157 -4.106 -17.977 1.00 85.12 82 ILE A N 1
ATOM 652 C CA . ILE A 1 82 ? 21.851 -4.650 -18.410 1.00 85.12 82 ILE A CA 1
ATOM 653 C C . ILE A 1 82 ? 20.722 -3.749 -17.915 1.00 85.12 82 ILE A C 1
ATOM 655 O O . ILE A 1 82 ? 19.781 -3.508 -18.661 1.00 85.12 82 ILE A O 1
ATOM 659 N N . PHE A 1 83 ? 20.827 -3.261 -16.677 1.00 83.75 83 PHE A N 1
ATOM 660 C CA . PHE A 1 83 ? 19.848 -2.348 -16.094 1.00 83.75 83 PHE A CA 1
ATOM 661 C C . PHE A 1 83 ? 19.717 -1.060 -16.916 1.00 83.75 83 PHE A C 1
ATOM 663 O O . PHE A 1 83 ? 18.616 -0.679 -17.292 1.00 83.75 83 PHE A O 1
ATOM 670 N N . GLU A 1 84 ? 20.839 -0.440 -17.264 1.00 84.12 84 GLU A N 1
ATOM 671 C CA . GLU A 1 84 ? 20.896 0.805 -18.024 1.00 84.12 84 GLU A CA 1
ATOM 672 C C . GLU A 1 84 ? 20.305 0.606 -19.421 1.00 84.12 84 GLU A C 1
ATOM 674 O O . GLU A 1 84 ? 19.378 1.315 -19.790 1.00 84.12 84 GLU A O 1
ATOM 679 N N . ARG A 1 85 ? 20.723 -0.448 -20.140 1.00 86.75 85 ARG A N 1
ATOM 680 C CA . ARG A 1 85 ? 20.139 -0.791 -21.448 1.00 86.75 85 ARG A CA 1
ATOM 681 C C . ARG A 1 85 ? 18.643 -1.077 -21.379 1.00 86.75 85 ARG A C 1
ATOM 683 O O . ARG A 1 85 ? 17.928 -0.778 -22.327 1.00 86.75 85 ARG A O 1
ATOM 690 N N . PHE A 1 86 ? 18.177 -1.694 -20.294 1.00 86.50 86 PHE A N 1
ATOM 691 C CA . PHE A 1 86 ? 16.755 -1.940 -20.086 1.00 86.50 86 PHE A CA 1
ATOM 692 C C . PHE A 1 86 ? 15.985 -0.624 -19.924 1.00 86.50 86 PHE A C 1
ATOM 694 O O . PHE A 1 86 ? 14.953 -0.452 -20.567 1.00 86.50 86 PHE A O 1
ATOM 701 N N . ILE A 1 87 ? 16.490 0.307 -19.107 1.00 84.44 87 ILE A N 1
ATOM 702 C CA . ILE A 1 87 ? 15.874 1.626 -18.930 1.00 84.44 87 ILE A CA 1
ATOM 703 C C . ILE A 1 87 ? 15.893 2.409 -20.245 1.00 84.44 87 ILE A C 1
ATOM 705 O O . ILE A 1 87 ? 14.854 2.934 -20.632 1.00 84.44 87 ILE A O 1
ATOM 709 N N . ASP A 1 88 ? 17.016 2.425 -20.963 1.00 85.44 88 ASP A N 1
ATOM 710 C CA . ASP A 1 88 ? 17.131 3.102 -22.258 1.00 85.44 88 ASP A CA 1
ATOM 711 C C . ASP A 1 88 ? 16.112 2.553 -23.267 1.00 85.44 88 ASP A C 1
ATOM 713 O O . ASP A 1 88 ? 15.358 3.320 -23.864 1.00 85.44 88 ASP A O 1
ATOM 717 N N . ALA A 1 89 ? 16.018 1.224 -23.394 1.00 85.81 89 ALA A N 1
ATOM 718 C CA . ALA A 1 89 ? 15.059 0.575 -24.285 1.00 85.81 89 ALA A CA 1
ATOM 719 C C . ALA A 1 89 ? 13.604 0.844 -23.872 1.00 85.81 89 ALA A C 1
ATOM 721 O O . ALA A 1 89 ? 12.747 1.072 -24.724 1.00 85.81 89 ALA A O 1
ATOM 722 N N . LEU A 1 90 ? 13.306 0.852 -22.569 1.00 83.94 90 LEU A N 1
ATOM 723 C CA . LEU A 1 90 ? 11.975 1.189 -22.068 1.00 83.94 90 LEU A CA 1
ATOM 724 C C . LEU A 1 90 ? 11.605 2.638 -22.415 1.00 83.94 90 LEU A C 1
ATOM 726 O O . LEU A 1 90 ? 10.500 2.886 -22.890 1.00 83.94 90 LEU A O 1
ATOM 730 N N . LEU A 1 91 ? 12.521 3.589 -22.214 1.00 83.69 91 LEU A N 1
ATOM 731 C CA . LEU A 1 91 ? 12.306 4.993 -22.564 1.00 83.69 91 LEU A CA 1
ATOM 732 C C . LEU A 1 91 ? 12.130 5.176 -24.075 1.00 83.69 91 LEU A C 1
ATOM 734 O O . LEU A 1 91 ? 11.264 5.943 -24.491 1.00 83.69 91 LEU A O 1
ATOM 738 N N . GLU A 1 92 ? 12.904 4.461 -24.891 1.00 82.50 92 GLU A N 1
ATOM 739 C CA . GLU A 1 92 ? 12.777 4.479 -26.349 1.00 82.50 92 GLU A CA 1
ATOM 740 C C . GLU A 1 92 ? 11.405 3.968 -26.799 1.00 82.50 92 GLU A C 1
ATOM 742 O O . GLU A 1 92 ? 10.714 4.670 -27.536 1.00 82.50 92 GLU A O 1
ATOM 747 N N . ILE A 1 93 ? 10.942 2.836 -26.261 1.00 78.81 93 ILE A N 1
ATOM 748 C CA . ILE A 1 93 ? 9.595 2.309 -26.525 1.00 78.81 93 ILE A CA 1
ATOM 749 C C . ILE A 1 93 ? 8.525 3.331 -26.123 1.00 78.81 93 ILE A C 1
ATOM 751 O O . ILE A 1 93 ? 7.581 3.567 -26.880 1.00 78.81 93 ILE A O 1
ATOM 755 N N . LEU A 1 94 ? 8.654 3.974 -24.958 1.00 75.19 94 LEU A N 1
ATOM 756 C CA . LEU A 1 94 ? 7.701 5.000 -24.524 1.00 75.19 94 LEU A CA 1
ATOM 757 C C . LEU A 1 94 ? 7.686 6.209 -25.473 1.00 75.19 94 LEU A C 1
ATOM 759 O O . LEU A 1 94 ? 6.620 6.767 -25.730 1.00 75.19 94 LEU A O 1
ATOM 763 N N . VAL A 1 95 ? 8.837 6.599 -26.026 1.00 79.38 95 VAL A N 1
ATOM 764 C CA . VAL A 1 95 ? 8.931 7.667 -27.033 1.00 79.38 95 VAL A CA 1
ATOM 765 C C . VAL A 1 95 ? 8.289 7.257 -28.351 1.00 79.38 95 VAL A C 1
ATOM 767 O O . VAL A 1 95 ? 7.519 8.030 -28.919 1.00 79.38 95 VAL A O 1
ATOM 770 N N . GLU A 1 96 ? 8.587 6.057 -28.844 1.00 79.12 96 GLU A N 1
ATOM 771 C CA . GLU A 1 96 ? 8.039 5.536 -30.099 1.00 79.12 96 GLU A CA 1
ATOM 772 C C . GLU A 1 96 ? 6.516 5.405 -30.055 1.00 79.12 96 GLU A C 1
ATOM 774 O O . GLU A 1 96 ? 5.840 5.688 -31.042 1.00 79.12 96 GLU A O 1
ATOM 779 N N . ASN A 1 97 ? 5.968 5.057 -28.891 1.00 71.31 97 ASN A N 1
ATOM 780 C CA . ASN A 1 97 ? 4.527 4.956 -28.674 1.00 71.31 97 ASN A CA 1
ATOM 781 C C . ASN A 1 97 ? 3.865 6.303 -28.318 1.00 71.31 97 ASN A C 1
ATOM 783 O O . ASN A 1 97 ? 2.670 6.343 -28.035 1.00 71.31 97 ASN A O 1
ATOM 787 N N . GLY A 1 98 ? 4.615 7.413 -28.313 1.00 69.19 98 GLY A N 1
ATOM 788 C CA . GLY A 1 98 ? 4.092 8.750 -28.008 1.00 69.19 98 GLY A CA 1
ATOM 789 C C . GLY A 1 98 ? 3.722 8.979 -26.537 1.00 69.19 98 GLY A C 1
ATOM 790 O O . GLY A 1 98 ? 3.137 10.010 -26.213 1.00 69.19 98 GLY A O 1
ATOM 791 N N . ALA A 1 99 ? 4.078 8.051 -25.644 1.00 66.44 99 ALA A N 1
ATOM 792 C CA . ALA A 1 99 ? 3.828 8.132 -24.205 1.00 66.44 99 ALA A CA 1
ATOM 793 C C . ALA A 1 99 ? 4.860 9.005 -23.465 1.00 66.44 99 ALA A C 1
ATOM 795 O O . ALA A 1 99 ? 4.614 9.445 -22.343 1.00 66.44 99 ALA A O 1
ATOM 796 N N . LEU A 1 100 ? 6.015 9.278 -24.084 1.00 73.38 100 LEU A N 1
ATOM 797 C CA . LEU A 1 100 ? 7.063 10.143 -23.546 1.00 73.38 100 LEU A CA 1
ATOM 798 C C . LEU A 1 100 ? 7.626 11.053 -24.644 1.00 73.38 100 LEU A C 1
ATOM 800 O O . LEU A 1 100 ? 7.938 10.612 -25.746 1.00 73.38 100 LEU A O 1
ATOM 804 N N . ALA A 1 101 ? 7.808 12.342 -24.356 1.00 77.06 101 ALA A N 1
ATOM 805 C CA . ALA A 1 101 ? 8.463 13.236 -25.306 1.00 77.06 101 ALA A CA 1
ATOM 806 C C . ALA A 1 101 ? 9.956 12.878 -25.434 1.00 77.06 101 ALA A C 1
ATOM 808 O O . ALA A 1 101 ? 10.657 12.759 -24.429 1.00 77.06 101 ALA A O 1
ATOM 809 N N . ARG A 1 102 ? 10.478 12.784 -26.665 1.00 80.44 102 ARG A N 1
ATOM 810 C CA . ARG A 1 102 ? 11.893 12.453 -26.938 1.00 80.44 102 ARG A CA 1
ATOM 811 C C . ARG A 1 102 ? 12.911 13.309 -26.154 1.00 80.44 102 ARG A C 1
ATOM 813 O O . ARG A 1 102 ? 13.869 12.735 -25.642 1.00 80.44 102 ARG A O 1
ATOM 820 N N . PRO A 1 103 ? 12.719 14.636 -25.978 1.00 81.81 103 PRO A N 1
ATOM 821 C CA . PRO A 1 103 ? 13.622 15.437 -25.148 1.00 81.81 103 PRO A CA 1
ATOM 822 C C . PRO A 1 103 ? 13.605 15.037 -23.667 1.00 81.81 103 PRO A C 1
ATOM 824 O O . PRO A 1 103 ? 14.638 15.104 -23.009 1.00 81.81 103 PRO A O 1
ATOM 827 N N . LEU A 1 104 ? 12.451 14.602 -23.145 1.00 78.50 104 LEU A N 1
ATOM 828 C CA . LEU A 1 104 ? 12.326 14.129 -21.765 1.00 78.50 104 LEU A CA 1
ATOM 829 C C . LEU A 1 104 ? 13.032 12.787 -21.577 1.00 78.50 104 LEU A C 1
ATOM 831 O O . LEU A 1 104 ? 13.736 12.620 -20.587 1.00 78.50 104 LEU A O 1
ATOM 835 N N . ALA A 1 105 ? 12.914 11.864 -22.535 1.00 80.44 105 ALA A N 1
ATOM 836 C CA . ALA A 1 105 ? 13.655 10.603 -22.509 1.00 80.44 105 ALA A CA 1
ATOM 837 C C . ALA A 1 105 ? 15.172 10.830 -22.436 1.00 80.44 105 ALA A C 1
ATOM 839 O O . ALA A 1 105 ? 15.846 10.194 -21.637 1.00 80.44 105 ALA A O 1
ATOM 840 N N . TRP A 1 106 ? 15.690 11.803 -23.194 1.00 80.56 106 TRP A N 1
ATOM 841 C CA . TRP A 1 106 ? 17.122 12.116 -23.229 1.00 80.56 106 TRP A CA 1
ATOM 842 C C . TRP A 1 106 ? 17.695 12.594 -21.884 1.00 80.56 106 TRP A C 1
ATOM 844 O O . TRP A 1 106 ? 18.838 12.288 -21.556 1.00 80.56 106 TRP A O 1
ATOM 854 N N . VAL A 1 107 ? 16.908 13.329 -21.091 1.00 81.62 107 VAL A N 1
ATOM 855 C CA . VAL A 1 107 ? 17.331 13.829 -19.767 1.00 81.62 107 VAL A CA 1
ATOM 856 C C . VAL A 1 107 ? 16.928 12.901 -18.619 1.00 81.62 107 VAL A C 1
ATOM 858 O O . VAL A 1 107 ? 17.271 13.157 -17.461 1.00 81.62 107 VAL A O 1
ATOM 861 N N . THR A 1 108 ? 16.181 11.835 -18.914 1.00 81.50 108 THR A N 1
ATOM 862 C CA . THR A 1 108 ? 15.718 10.890 -17.902 1.00 81.50 108 THR A CA 1
ATOM 863 C C . THR A 1 108 ? 16.853 9.956 -17.516 1.00 81.50 108 THR A C 1
ATOM 865 O O . THR A 1 108 ? 17.366 9.195 -18.324 1.00 81.50 108 THR A O 1
ATOM 868 N N . THR A 1 109 ? 17.238 10.007 -16.244 1.00 76.75 109 THR A N 1
ATOM 869 C CA . THR A 1 109 ? 18.242 9.115 -15.654 1.00 76.75 109 THR A CA 1
ATOM 870 C C . THR A 1 109 ? 17.590 8.234 -14.591 1.00 76.75 109 THR A C 1
ATOM 872 O O . THR A 1 109 ? 16.571 8.637 -14.019 1.00 76.75 109 THR A O 1
ATOM 875 N N . PRO A 1 110 ? 18.182 7.080 -14.230 1.00 71.56 110 PRO A N 1
ATOM 876 C CA . PRO A 1 110 ? 17.701 6.281 -13.104 1.00 71.56 110 PRO A CA 1
ATOM 877 C C . PRO A 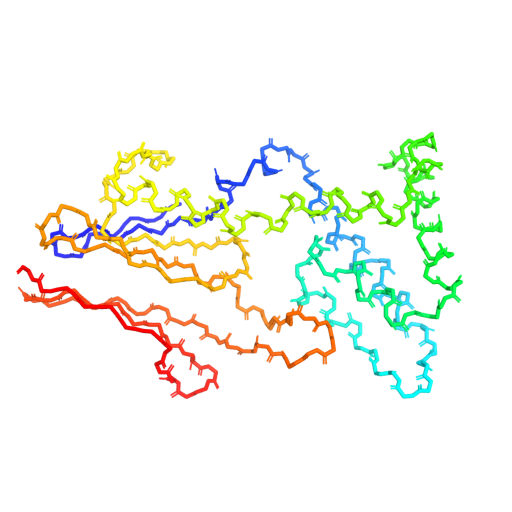1 110 ? 17.547 7.095 -11.810 1.00 71.56 110 PRO A C 1
ATOM 879 O O . PRO A 1 110 ? 16.569 6.936 -11.088 1.00 71.56 110 PRO A O 1
ATOM 882 N N . SER A 1 111 ? 18.460 8.034 -11.541 1.00 70.12 111 SER A N 1
ATOM 883 C CA . SER A 1 111 ? 18.371 8.938 -10.386 1.00 70.12 111 SER A CA 1
ATOM 884 C C . SER A 1 111 ? 17.181 9.900 -10.463 1.00 70.12 111 SER A C 1
ATOM 886 O O . SER A 1 111 ? 16.543 10.147 -9.442 1.00 70.12 111 SER A O 1
ATOM 888 N N . LEU A 1 112 ? 16.854 10.415 -11.653 1.00 73.69 112 LEU A N 1
ATOM 889 C CA . LEU A 1 112 ? 15.671 11.254 -11.856 1.00 73.69 112 LEU A CA 1
ATOM 890 C C . LEU A 1 112 ? 14.376 10.446 -11.707 1.00 73.69 112 LEU A C 1
ATOM 892 O O . LEU A 1 112 ? 13.436 10.929 -11.079 1.00 73.69 112 LEU A O 1
ATOM 896 N N . LEU A 1 113 ? 14.344 9.214 -12.229 1.00 73.19 113 LEU A N 1
ATOM 897 C CA . LEU A 1 113 ? 13.227 8.286 -12.030 1.00 73.19 113 LEU A CA 1
ATOM 898 C C . LEU A 1 113 ? 13.019 8.008 -10.539 1.00 73.19 113 LEU A C 1
ATOM 900 O O . LEU A 1 113 ? 11.910 8.177 -10.051 1.00 73.19 113 LEU A O 1
ATOM 904 N N . ARG A 1 114 ? 14.084 7.692 -9.787 1.00 67.94 114 ARG A N 1
ATOM 905 C CA . ARG A 1 114 ? 14.001 7.524 -8.324 1.00 67.94 114 ARG A CA 1
ATOM 906 C C . ARG A 1 114 ? 13.448 8.764 -7.630 1.00 67.94 114 ARG A C 1
ATOM 908 O O . ARG A 1 114 ? 12.611 8.638 -6.751 1.00 67.94 114 ARG A O 1
ATOM 915 N N . TRP A 1 115 ? 13.919 9.952 -8.006 1.00 67.06 115 TRP A N 1
ATOM 916 C CA . TRP A 1 115 ? 13.441 11.194 -7.402 1.00 67.06 115 TRP A CA 1
ATOM 917 C C . TRP A 1 115 ? 11.949 11.426 -7.666 1.00 67.06 115 TRP A C 1
ATOM 919 O O . TRP A 1 115 ? 11.236 11.807 -6.749 1.00 67.06 115 TRP A O 1
ATOM 929 N N . ARG A 1 116 ? 11.468 11.142 -8.883 1.00 67.06 116 ARG A N 1
ATOM 930 C CA . ARG A 1 116 ? 10.042 11.248 -9.231 1.00 67.06 116 ARG A CA 1
ATOM 931 C C . ARG A 1 116 ? 9.172 10.212 -8.528 1.00 67.06 116 ARG A C 1
ATOM 933 O O . ARG A 1 116 ? 8.055 10.530 -8.153 1.00 67.06 116 ARG A O 1
ATOM 940 N N . LEU A 1 117 ? 9.685 8.999 -8.361 1.00 63.41 117 LEU A N 1
ATOM 941 C CA . LEU A 1 117 ? 8.995 7.909 -7.673 1.00 63.41 117 LEU A CA 1
ATOM 942 C C . LEU A 1 117 ? 8.934 8.109 -6.150 1.00 63.41 117 LEU A C 1
ATOM 944 O O . LEU A 1 117 ? 8.022 7.616 -5.497 1.00 63.41 117 LEU A O 1
ATOM 948 N N . LYS A 1 118 ? 9.862 8.892 -5.587 1.00 60.56 118 LYS A N 1
ATOM 949 C CA . LYS A 1 118 ? 9.894 9.219 -4.158 1.00 60.56 118 LYS A CA 1
ATOM 950 C C . LYS A 1 118 ? 8.637 9.963 -3.680 1.00 60.56 118 LYS A C 1
ATOM 952 O O . LYS A 1 118 ? 8.256 9.813 -2.527 1.00 60.56 118 LYS A O 1
ATOM 957 N N . ASP A 1 119 ? 7.974 10.737 -4.542 1.00 55.81 119 ASP A N 1
ATOM 958 C CA . ASP A 1 119 ? 6.749 11.458 -4.163 1.00 55.81 119 ASP A CA 1
ATOM 959 C C . ASP A 1 119 ? 5.569 10.505 -3.860 1.00 55.81 119 ASP A C 1
ATOM 961 O O . ASP A 1 119 ? 4.644 10.893 -3.133 1.00 55.81 119 ASP A O 1
ATOM 965 N N . ASP A 1 120 ? 5.611 9.260 -4.352 1.00 55.66 120 ASP A N 1
ATOM 966 C CA . ASP A 1 120 ? 4.610 8.218 -4.085 1.00 55.66 120 ASP A CA 1
ATOM 967 C C . ASP A 1 120 ? 4.904 7.413 -2.800 1.00 55.66 120 ASP A C 1
ATOM 969 O O . ASP A 1 120 ? 3.950 6.964 -2.156 1.00 55.66 120 ASP A O 1
ATOM 973 N N . ASP A 1 121 ? 6.172 7.330 -2.360 1.00 55.06 121 ASP A N 1
ATOM 974 C CA . ASP A 1 121 ? 6.582 6.715 -1.075 1.00 55.06 121 ASP A CA 1
ATOM 975 C C . ASP A 1 121 ? 5.898 7.405 0.127 1.00 55.06 121 ASP A C 1
ATOM 977 O O . ASP A 1 121 ? 5.484 6.772 1.101 1.00 55.06 121 ASP A O 1
ATOM 981 N N . ASP A 1 122 ? 5.699 8.720 0.032 1.00 64.12 122 ASP A N 1
ATOM 982 C CA . ASP A 1 122 ? 5.058 9.541 1.061 1.00 64.12 122 ASP A CA 1
ATOM 983 C C . ASP A 1 122 ? 3.530 9.338 1.122 1.00 64.12 122 ASP A C 1
ATOM 985 O O . ASP A 1 122 ? 2.861 9.894 1.996 1.00 64.12 122 ASP A O 1
ATOM 989 N N . LEU A 1 123 ? 2.912 8.592 0.195 1.00 70.69 123 LEU A N 1
ATOM 990 C CA . LEU A 1 123 ? 1.453 8.443 0.167 1.00 70.69 123 LEU A CA 1
ATOM 991 C C . LEU A 1 123 ? 0.927 7.781 1.443 1.00 70.69 123 LEU A C 1
ATOM 993 O O . LEU A 1 123 ? -0.104 8.209 1.968 1.00 70.69 123 LEU A O 1
ATOM 997 N N . TRP A 1 124 ? 1.623 6.762 1.949 1.00 73.19 124 TRP A N 1
ATOM 998 C CA . TRP A 1 124 ? 1.271 6.138 3.223 1.00 73.19 124 TRP A CA 1
ATOM 999 C C . TRP A 1 124 ? 1.367 7.142 4.378 1.00 73.19 124 TRP A C 1
ATOM 1001 O O . TRP A 1 124 ? 0.398 7.292 5.125 1.00 73.19 124 TRP A O 1
ATOM 1011 N N . GLU A 1 125 ? 2.470 7.887 4.469 1.00 74.38 125 GLU A N 1
ATOM 1012 C CA . GLU A 1 125 ? 2.696 8.873 5.531 1.00 74.38 125 GLU A CA 1
ATOM 1013 C C . GLU A 1 125 ? 1.668 10.013 5.479 1.00 74.38 125 GLU A C 1
ATOM 1015 O O . GLU A 1 125 ? 1.045 10.356 6.486 1.00 74.38 125 GLU A O 1
ATOM 1020 N N . ARG A 1 126 ? 1.401 10.561 4.288 1.00 80.06 126 ARG A N 1
ATOM 1021 C CA . ARG A 1 126 ? 0.403 11.622 4.066 1.00 80.06 126 ARG A CA 1
ATOM 1022 C C . ARG A 1 126 ? -1.019 11.150 4.346 1.00 80.06 126 ARG A C 1
ATOM 1024 O O . ARG A 1 126 ? -1.829 11.924 4.874 1.00 80.06 126 ARG A O 1
ATOM 1031 N N . ALA A 1 127 ? -1.342 9.907 3.984 1.00 80.88 127 ALA A N 1
ATOM 1032 C CA . ALA A 1 127 ? -2.631 9.308 4.296 1.00 80.88 127 ALA A CA 1
ATOM 1033 C C . ALA A 1 127 ? -2.775 9.105 5.809 1.00 80.88 127 ALA A C 1
ATOM 1035 O O . ALA A 1 127 ? -3.787 9.522 6.365 1.00 80.88 127 ALA A O 1
ATOM 1036 N N . GLY A 1 128 ? -1.754 8.576 6.489 1.00 83.94 128 GLY A N 1
ATOM 1037 C CA . GLY A 1 128 ? -1.731 8.453 7.948 1.00 83.94 128 GLY A CA 1
ATOM 1038 C C . GLY A 1 128 ? -1.909 9.804 8.646 1.00 83.94 128 GLY A C 1
ATOM 1039 O O . GLY A 1 128 ? -2.830 9.971 9.442 1.00 83.94 128 GLY A O 1
ATOM 1040 N N . ALA A 1 129 ? -1.125 10.817 8.269 1.00 87.06 129 ALA A N 1
ATOM 1041 C CA . ALA A 1 129 ? -1.240 12.170 8.816 1.00 87.06 129 ALA A CA 1
ATOM 1042 C C . ALA A 1 129 ? -2.631 12.786 8.576 1.00 87.06 129 ALA A C 1
ATOM 1044 O O . ALA A 1 129 ? -3.221 13.390 9.473 1.00 87.06 129 ALA A O 1
ATOM 1045 N N . SER A 1 130 ? -3.201 12.593 7.381 1.00 88.56 130 SER A N 1
ATOM 1046 C CA . SER A 1 130 ? -4.570 13.030 7.081 1.00 88.56 130 SER A CA 1
ATOM 1047 C C . SER A 1 130 ? -5.615 12.304 7.926 1.00 88.56 130 SER A C 1
ATOM 1049 O O . SER A 1 130 ? -6.590 12.934 8.333 1.00 88.56 130 SER A O 1
ATOM 1051 N N . ALA A 1 131 ? -5.424 11.010 8.198 1.00 88.19 131 ALA A N 1
ATOM 1052 C CA . ALA A 1 131 ? -6.313 10.222 9.045 1.00 88.19 131 ALA A CA 1
ATOM 1053 C C . ALA A 1 131 ? -6.311 10.756 10.476 1.00 88.19 131 ALA A C 1
ATOM 1055 O O . ALA A 1 131 ? -7.376 10.980 11.048 1.00 88.19 131 ALA A O 1
ATOM 1056 N N . MET A 1 132 ? -5.125 11.038 11.016 1.00 88.62 132 MET A N 1
ATOM 1057 C CA . MET A 1 132 ? -4.969 11.594 12.358 1.00 88.62 132 MET A CA 1
ATOM 1058 C C . MET A 1 132 ? -5.607 12.980 12.470 1.00 88.62 132 MET A C 1
ATOM 1060 O O . MET A 1 132 ? -6.418 13.200 13.364 1.00 88.62 132 MET A O 1
ATOM 1064 N N . ALA A 1 133 ? -5.378 13.868 11.498 1.00 88.50 133 ALA A N 1
ATOM 1065 C CA . ALA A 1 133 ? -6.018 15.185 11.466 1.00 88.50 133 ALA A CA 1
ATOM 1066 C C . ALA A 1 133 ? -7.557 15.103 11.379 1.00 88.50 133 ALA A C 1
ATOM 1068 O O . ALA A 1 133 ? -8.267 15.955 11.918 1.00 88.50 133 ALA A O 1
ATOM 1069 N N . VAL A 1 134 ? -8.099 14.082 10.704 1.00 89.44 134 VAL A N 1
ATOM 1070 C CA . VAL A 1 134 ? -9.545 13.810 10.692 1.00 89.44 134 VAL A CA 1
ATOM 1071 C C . VAL A 1 134 ? -10.032 13.351 12.063 1.00 89.44 134 VAL A C 1
ATOM 1073 O O . VAL A 1 134 ? -11.051 13.849 12.542 1.00 89.44 134 VAL A O 1
ATOM 1076 N N . LEU A 1 135 ? -9.317 12.420 12.697 1.00 88.06 135 LEU A N 1
ATOM 1077 C CA . LEU A 1 135 ? -9.649 11.930 14.034 1.00 88.06 135 LEU A CA 1
ATOM 1078 C C . LEU A 1 135 ? -9.519 13.025 15.093 1.00 88.06 135 LEU A C 1
ATOM 1080 O O . LEU A 1 135 ? -10.276 13.015 16.049 1.00 88.06 135 LEU A O 1
ATOM 1084 N N . GLU A 1 136 ? -8.651 14.013 14.909 1.00 87.50 136 GLU A N 1
ATOM 1085 C CA . GLU A 1 136 ? -8.558 15.209 15.759 1.00 87.50 136 GLU A CA 1
ATOM 1086 C C . GLU A 1 136 ? -9.702 16.208 15.517 1.00 87.50 136 GLU A C 1
ATOM 1088 O O . GLU A 1 136 ? -9.983 17.065 16.356 1.00 87.50 136 GLU A O 1
ATOM 1093 N N . GLY A 1 137 ? -10.393 16.103 14.380 1.00 85.94 137 GLY A N 1
ATOM 1094 C CA . GLY A 1 137 ? -11.380 17.082 13.923 1.00 85.94 137 GLY A CA 1
ATOM 1095 C C . GLY A 1 137 ? -10.770 18.321 13.255 1.00 85.94 137 GLY A C 1
ATOM 1096 O O . GLY A 1 137 ? -11.508 19.244 12.916 1.00 85.94 137 GLY A O 1
ATOM 1097 N N . ALA A 1 138 ? -9.453 18.341 13.026 1.00 87.56 138 ALA A N 1
ATOM 1098 C CA . ALA A 1 138 ? -8.748 19.401 12.301 1.00 87.56 138 ALA A CA 1
ATOM 1099 C C . ALA A 1 138 ? -9.010 19.356 10.783 1.00 87.56 138 ALA A C 1
ATOM 1101 O O . ALA A 1 138 ? -8.896 20.368 10.091 1.00 87.56 138 ALA A O 1
ATOM 1102 N N . LYS A 1 139 ? -9.391 18.187 10.255 1.00 88.06 139 LYS A N 1
ATOM 1103 C CA . LYS A 1 139 ? -9.739 17.969 8.846 1.00 88.06 139 LYS A CA 1
ATOM 1104 C C . LYS A 1 139 ? -11.089 17.261 8.735 1.00 88.06 139 LYS A C 1
ATOM 1106 O O . LYS A 1 139 ? -11.427 16.403 9.540 1.00 88.06 139 LYS A O 1
ATOM 1111 N N . SER A 1 140 ? -11.877 17.606 7.720 1.00 85.44 140 SER A N 1
ATOM 1112 C CA . SER A 1 140 ? -13.120 16.887 7.410 1.00 85.44 140 SER A CA 1
ATOM 1113 C C . SER A 1 140 ? -12.873 15.771 6.402 1.00 85.44 140 SER A C 1
ATOM 1115 O O . SER A 1 140 ? -12.115 15.946 5.446 1.00 85.44 140 SER A O 1
ATOM 1117 N N . LEU A 1 141 ? -13.570 14.648 6.571 1.00 84.50 141 LEU A N 1
ATOM 1118 C CA . LEU A 1 141 ? -13.615 13.598 5.558 1.00 84.50 141 LEU A CA 1
ATOM 1119 C C . LEU A 1 141 ? -14.303 14.107 4.274 1.00 84.50 141 LEU A C 1
ATOM 1121 O O . LEU A 1 141 ? -15.300 14.836 4.362 1.00 84.50 141 LEU A O 1
ATOM 1125 N N . PRO A 1 142 ? -13.833 13.700 3.077 1.00 81.00 142 PRO A N 1
ATOM 1126 C CA . PRO A 1 142 ? -14.544 13.961 1.827 1.00 81.00 142 PRO A CA 1
ATOM 1127 C C . PRO A 1 142 ? -15.997 13.474 1.904 1.00 81.00 142 PRO A C 1
ATOM 1129 O O . PRO A 1 142 ? -16.254 12.375 2.384 1.00 81.00 142 PRO A O 1
ATOM 1132 N N . GLY A 1 143 ? -16.952 14.288 1.447 1.00 79.50 143 GLY A N 1
ATOM 1133 C CA . GLY A 1 143 ? -18.387 13.991 1.581 1.00 79.50 143 GLY A CA 1
ATOM 1134 C C . GLY A 1 143 ? -18.997 14.342 2.946 1.00 79.50 143 GLY A C 1
ATOM 1135 O O . GLY A 1 143 ? -20.188 14.127 3.136 1.00 79.50 143 GLY A O 1
ATOM 1136 N N . LYS A 1 144 ? -18.208 14.914 3.870 1.00 81.44 144 LYS A N 1
ATOM 1137 C CA . LYS A 1 144 ? -18.640 15.421 5.188 1.00 81.44 144 LYS A CA 1
ATOM 1138 C C . LYS A 1 144 ? -19.502 14.435 6.015 1.00 81.44 144 LYS A C 1
ATOM 1140 O O . LYS A 1 144 ? -20.543 14.841 6.534 1.00 81.44 144 LYS A O 1
ATOM 1145 N N . PRO A 1 145 ? -19.109 13.154 6.155 1.00 84.06 145 PRO A N 1
ATOM 1146 C CA . PRO A 1 145 ? -19.772 12.243 7.085 1.00 84.06 145 PRO A CA 1
ATOM 1147 C C . PRO A 1 145 ? -19.601 12.704 8.549 1.00 84.06 145 PRO A C 1
ATOM 1149 O O . PRO A 1 145 ? -18.773 13.578 8.831 1.00 84.06 145 PRO A O 1
ATOM 1152 N N . PRO A 1 146 ? -20.341 12.096 9.497 1.00 84.62 146 PRO A N 1
ATOM 1153 C CA . PRO A 1 146 ? -20.101 12.282 10.925 1.00 84.62 146 PRO A CA 1
ATOM 1154 C C . PRO A 1 146 ? -18.628 12.051 11.319 1.00 84.62 146 PRO A C 1
ATOM 1156 O O . PRO A 1 146 ? -17.950 11.241 10.679 1.00 84.62 146 PRO A O 1
ATOM 1159 N N . PRO A 1 147 ? -18.124 12.713 12.378 1.00 85.44 147 PRO A N 1
ATOM 1160 C CA . PRO A 1 147 ? -16.770 12.479 12.873 1.00 85.44 147 PRO A CA 1
ATOM 1161 C C . PRO A 1 147 ? -16.555 11.000 13.248 1.00 85.44 147 PRO A C 1
ATOM 1163 O O . PRO A 1 147 ? -17.363 10.462 14.008 1.00 85.44 147 PRO A O 1
ATOM 1166 N N . PRO A 1 148 ? -15.509 10.336 12.726 1.00 87.62 148 PRO A N 1
ATOM 1167 C CA . PRO A 1 148 ? -15.224 8.943 13.055 1.00 87.62 148 PRO A CA 1
ATOM 1168 C C . PRO A 1 148 ? -14.632 8.783 14.460 1.00 87.62 148 PRO A C 1
ATOM 1170 O O . PRO A 1 148 ? -13.790 9.572 14.886 1.00 87.62 148 PRO A O 1
ATOM 1173 N N . ASP A 1 149 ? -15.012 7.699 15.133 1.00 86.75 149 ASP A N 1
ATOM 1174 C CA . ASP A 1 149 ? -14.291 7.157 16.292 1.00 86.75 149 ASP A CA 1
ATOM 1175 C C . ASP A 1 149 ? -13.313 6.057 15.865 1.00 86.75 149 ASP A C 1
ATOM 1177 O O . ASP A 1 149 ? -12.248 5.898 16.458 1.00 86.75 149 ASP A O 1
ATOM 1181 N N . VAL A 1 150 ? -13.661 5.325 14.801 1.00 88.69 150 VAL A N 1
ATOM 1182 C CA . VAL A 1 150 ? -12.771 4.395 14.104 1.00 88.69 150 VAL A CA 1
ATOM 1183 C C . VAL A 1 150 ? -12.768 4.741 12.620 1.00 88.69 150 VAL A C 1
ATOM 1185 O O . VAL A 1 150 ? -13.818 4.734 11.973 1.00 88.69 150 VAL A O 1
ATOM 1188 N N . LEU A 1 151 ? -11.593 5.030 12.073 1.00 90.25 151 LEU A N 1
ATOM 1189 C CA . LEU A 1 151 ? -11.382 5.343 10.667 1.00 90.25 151 LEU A CA 1
ATOM 1190 C C . LEU A 1 151 ? -10.554 4.247 10.008 1.00 90.25 151 LEU A C 1
ATOM 1192 O O . LEU A 1 151 ? -9.387 4.052 10.333 1.00 90.25 151 LEU A O 1
ATOM 1196 N N . VAL A 1 152 ? -11.168 3.548 9.062 1.00 88.94 152 VAL A N 1
ATOM 1197 C CA . VAL A 1 152 ? -10.543 2.473 8.299 1.00 88.94 152 VAL A CA 1
ATOM 1198 C C . VAL A 1 152 ? 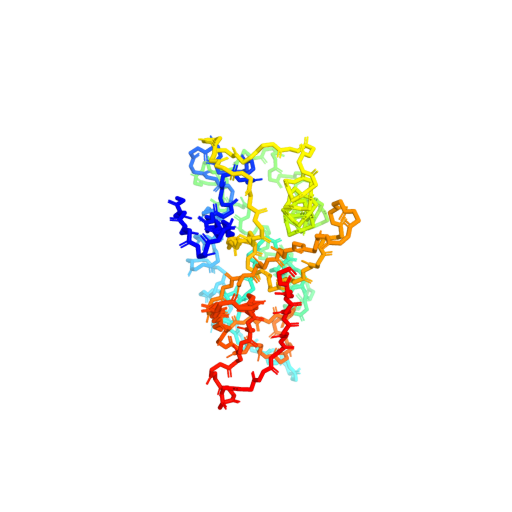-10.259 2.961 6.885 1.00 88.94 152 VAL A C 1
ATOM 1200 O O . VAL A 1 152 ? -11.176 3.373 6.166 1.00 88.94 152 VAL A O 1
ATOM 1203 N N . LEU A 1 153 ? -8.994 2.881 6.482 1.00 85.44 153 LEU A N 1
ATOM 1204 C CA . LEU A 1 153 ? -8.522 3.193 5.140 1.00 85.44 153 LEU A CA 1
ATOM 1205 C C . LEU A 1 153 ? -7.990 1.953 4.418 1.00 85.44 153 LEU A C 1
ATOM 1207 O O . LEU A 1 153 ? -7.657 0.929 5.016 1.00 85.44 153 LEU A O 1
ATOM 1211 N N . GLY A 1 154 ? -7.915 2.082 3.098 1.00 76.31 154 GLY A N 1
ATOM 1212 C CA . GLY A 1 154 ? -7.152 1.198 2.216 1.00 76.31 154 GLY A CA 1
ATOM 1213 C C . GLY A 1 154 ? -6.287 2.035 1.278 1.00 76.31 154 GLY A C 1
ATOM 1214 O O . GLY A 1 154 ? -5.936 3.162 1.624 1.00 76.31 154 GLY A O 1
ATOM 1215 N N . HIS A 1 155 ? -6.029 1.538 0.062 1.00 76.00 155 HIS A N 1
ATOM 1216 C CA . HIS A 1 155 ? -5.307 2.237 -1.025 1.00 76.00 155 HIS A CA 1
ATOM 1217 C C . HIS A 1 155 ? -3.788 2.342 -0.839 1.00 76.00 155 HIS A C 1
ATOM 1219 O O . HIS A 1 155 ? -3.038 2.082 -1.773 1.00 76.00 155 HIS A O 1
ATOM 1225 N N . THR A 1 156 ? -3.303 2.626 0.371 1.00 70.69 156 THR A N 1
ATOM 1226 C CA . THR A 1 156 ? -1.857 2.813 0.606 1.00 70.69 156 THR A CA 1
ATOM 1227 C C . THR A 1 156 ? -1.038 1.532 0.471 1.00 70.69 156 THR A C 1
ATOM 1229 O O . THR A 1 156 ? 0.174 1.594 0.564 1.00 70.69 156 THR A O 1
ATOM 1232 N N . HIS A 1 157 ? -1.665 0.358 0.334 1.00 71.56 157 HIS A N 1
ATOM 1233 C CA . HIS A 1 157 ? -0.990 -0.946 0.362 1.00 71.56 157 HIS A CA 1
ATOM 1234 C C . HIS A 1 157 ? 0.076 -1.045 1.468 1.00 71.56 157 HIS A C 1
ATOM 1236 O O . HIS A 1 157 ? 1.025 -1.808 1.336 1.00 71.56 157 HIS A O 1
ATOM 1242 N N . VAL A 1 158 ? -0.129 -0.352 2.589 1.00 72.94 158 VAL A N 1
ATOM 1243 C CA . VAL A 1 158 ? 0.671 -0.447 3.808 1.00 72.94 158 VAL A CA 1
ATOM 1244 C C . VAL A 1 158 ? -0.309 -0.683 4.946 1.00 72.94 158 VAL A C 1
ATOM 1246 O O . VAL A 1 158 ? -1.375 -0.072 4.989 1.00 72.94 158 VAL A O 1
ATOM 1249 N N . MET A 1 159 ? -0.005 -1.669 5.788 1.00 74.12 159 MET A N 1
ATOM 1250 C CA . MET A 1 159 ? -0.827 -1.965 6.954 1.00 74.12 159 MET A CA 1
ATOM 1251 C C . MET A 1 159 ? -0.401 -0.983 8.027 1.00 74.12 159 MET A C 1
ATOM 1253 O O . MET A 1 159 ? 0.792 -0.859 8.288 1.00 74.12 159 MET A O 1
ATOM 1257 N N . ASP A 1 160 ? -1.362 -0.289 8.610 1.00 78.50 160 ASP A N 1
ATOM 1258 C CA . ASP A 1 160 ? -1.083 0.775 9.559 1.00 78.50 160 ASP A CA 1
ATOM 1259 C C . ASP A 1 160 ? -2.116 0.779 10.678 1.00 78.50 160 ASP A C 1
ATOM 1261 O O . ASP A 1 160 ? -3.259 0.342 10.501 1.00 78.50 160 ASP A O 1
ATOM 1265 N N . TRP A 1 161 ? -1.692 1.242 11.842 1.00 84.69 161 TRP A N 1
ATOM 1266 C CA . TRP A 1 161 ? -2.481 1.242 13.057 1.00 84.69 161 TRP A CA 1
ATOM 1267 C C . TRP A 1 161 ? -2.002 2.360 13.970 1.00 84.69 161 TRP A C 1
ATOM 1269 O O . TRP A 1 161 ? -0.881 2.314 14.478 1.00 84.69 161 TRP A O 1
ATOM 1279 N N . ALA A 1 162 ? -2.866 3.335 14.227 1.00 85.31 162 ALA A N 1
ATOM 1280 C CA . ALA A 1 162 ? -2.547 4.431 15.127 1.00 85.31 162 ALA A CA 1
ATOM 1281 C C . ALA A 1 162 ? -3.737 4.774 16.016 1.00 85.31 162 ALA A C 1
ATOM 1283 O O . ALA A 1 162 ? -4.884 4.818 15.569 1.00 85.31 162 ALA A O 1
ATOM 1284 N N . VAL A 1 163 ? -3.444 5.042 17.284 1.00 85.19 163 VAL A N 1
ATOM 1285 C CA . VAL A 1 163 ? -4.420 5.554 18.244 1.00 85.19 163 VAL A CA 1
ATOM 1286 C C . VAL A 1 163 ? -4.260 7.064 18.320 1.00 85.19 163 VAL A C 1
ATOM 1288 O O . VAL A 1 163 ? -3.145 7.575 18.414 1.00 85.19 163 VAL A O 1
ATOM 1291 N N . GLN A 1 164 ? -5.381 7.771 18.260 1.00 81.75 164 GLN A N 1
ATOM 1292 C CA . GLN A 1 164 ? -5.457 9.210 18.450 1.00 81.75 164 GLN A CA 1
ATOM 1293 C C . GLN A 1 164 ? -6.094 9.467 19.817 1.00 81.75 164 GLN A C 1
ATOM 1295 O O . GLN A 1 164 ? -7.234 9.065 20.065 1.00 81.75 164 GLN A O 1
ATOM 1300 N N . ASP A 1 165 ? -5.355 10.125 20.707 1.00 71.88 165 ASP A N 1
ATOM 1301 C CA . ASP A 1 165 ? -5.896 10.608 21.974 1.00 71.88 165 ASP A CA 1
ATOM 1302 C C . ASP A 1 165 ? -6.687 11.890 21.692 1.00 71.88 165 ASP A C 1
ATOM 1304 O O . ASP A 1 165 ? -6.115 12.948 21.432 1.00 71.88 165 ASP A O 1
ATOM 1308 N N . GLY A 1 166 ? -8.014 11.787 21.646 1.00 61.94 166 GLY A N 1
ATOM 1309 C CA . GLY A 1 166 ? -8.905 12.893 21.306 1.00 61.94 166 GLY A CA 1
ATOM 1310 C C . GLY A 1 166 ? -9.026 13.916 22.436 1.00 61.94 166 GLY A C 1
ATOM 1311 O O . GLY A 1 166 ? -8.053 14.456 22.954 1.00 61.94 166 GLY A O 1
ATOM 1312 N N . ARG A 1 167 ? -10.262 14.217 22.849 1.00 59.59 167 ARG A N 1
ATOM 1313 C CA . ARG A 1 167 ? -10.486 14.954 24.109 1.00 59.59 167 ARG A CA 1
ATOM 1314 C C . ARG A 1 167 ? -10.065 14.066 25.295 1.00 59.59 167 ARG A C 1
ATOM 1316 O O . ARG A 1 167 ? -10.090 12.845 25.141 1.00 59.59 167 ARG A O 1
ATOM 1323 N N . PRO A 1 168 ? -9.753 14.627 26.482 1.00 48.78 168 PRO A N 1
ATOM 1324 C CA . PRO A 1 168 ? -9.456 13.825 27.669 1.00 48.78 168 PRO A CA 1
ATOM 1325 C C . PRO A 1 168 ? -10.519 12.737 27.889 1.00 48.78 168 PRO A C 1
ATOM 1327 O O . PRO A 1 168 ? -11.703 13.050 28.010 1.00 48.78 168 PRO A O 1
ATOM 1330 N N . GLY A 1 169 ? -10.096 11.469 27.886 1.00 57.19 169 GLY A N 1
ATOM 1331 C CA . GLY A 1 169 ? -10.974 10.305 28.059 1.00 57.19 169 GLY A CA 1
ATOM 1332 C C . GLY A 1 169 ? -11.611 9.728 26.785 1.00 57.19 169 GLY A C 1
ATOM 1333 O O . GLY A 1 169 ? -12.389 8.790 26.897 1.00 57.19 169 GLY A O 1
ATOM 1334 N N . VAL A 1 170 ? -11.306 10.235 25.582 1.00 72.31 170 VAL A N 1
ATOM 1335 C CA . VAL A 1 170 ? -11.840 9.691 24.317 1.00 72.31 170 VAL A CA 1
ATOM 1336 C C . VAL A 1 170 ? -10.698 9.312 23.381 1.00 72.31 170 VAL A C 1
ATOM 1338 O O . VAL A 1 170 ? -10.145 10.173 22.702 1.00 72.31 170 VAL A O 1
ATOM 1341 N N . GLN A 1 171 ? -10.369 8.021 23.313 1.00 82.44 171 GLN A N 1
ATOM 1342 C CA . GLN A 1 171 ? -9.426 7.500 22.322 1.00 82.44 171 GLN A CA 1
ATOM 1343 C C . GLN A 1 171 ? -10.154 7.108 21.038 1.00 82.44 171 GLN A C 1
ATOM 1345 O O . GLN A 1 171 ? -11.277 6.595 21.063 1.00 82.44 171 GLN A O 1
ATOM 1350 N N . ARG A 1 172 ? -9.502 7.359 19.908 1.00 86.56 172 ARG A N 1
ATOM 1351 C CA . ARG A 1 172 ? -9.985 7.048 18.565 1.00 86.56 172 ARG A CA 1
ATOM 1352 C C . ARG A 1 172 ? -8.954 6.212 17.823 1.00 86.56 172 ARG A C 1
ATOM 1354 O O . ARG A 1 172 ? -7.774 6.230 18.165 1.00 86.56 172 ARG A O 1
ATOM 1361 N N . LEU A 1 173 ? -9.393 5.494 16.798 1.00 88.69 173 LEU A N 1
ATOM 1362 C CA . LEU A 1 173 ? -8.550 4.536 16.091 1.00 88.69 173 LEU A CA 1
ATOM 1363 C C . LEU A 1 173 ? -8.488 4.829 14.592 1.00 88.69 173 LEU A C 1
ATOM 1365 O O . LEU A 1 173 ? -9.517 4.925 13.927 1.00 88.69 173 LEU A O 1
ATOM 1369 N N . TYR A 1 174 ? -7.277 4.881 14.052 1.00 90.06 174 TYR A N 1
ATOM 1370 C CA . TYR A 1 174 ? -7.001 4.781 12.626 1.00 90.06 174 TYR A CA 1
ATOM 1371 C C . TYR A 1 174 ? -6.457 3.384 12.311 1.00 90.06 174 TYR A C 1
ATOM 1373 O O . TYR A 1 174 ? -5.534 2.900 12.967 1.00 90.06 174 TYR A O 1
ATOM 1381 N N . VAL A 1 175 ? -7.024 2.747 11.286 1.00 86.88 175 VAL A N 1
ATOM 1382 C CA . VAL A 1 175 ? -6.539 1.480 10.733 1.00 86.88 175 VAL A CA 1
ATOM 1383 C C . VAL A 1 175 ? -6.381 1.611 9.228 1.00 86.88 175 VAL A C 1
ATOM 1385 O O . VAL A 1 175 ? -7.305 2.040 8.541 1.00 86.88 175 VAL A O 1
ATOM 1388 N N . ASN A 1 176 ? -5.259 1.152 8.690 1.00 83.56 176 ASN A N 1
ATOM 1389 C CA . ASN A 1 176 ? -5.121 0.858 7.273 1.00 83.56 176 ASN A CA 1
ATOM 1390 C C . ASN A 1 176 ? -4.958 -0.644 7.087 1.00 83.56 176 ASN A C 1
ATOM 1392 O O . ASN A 1 176 ? -3.999 -1.236 7.577 1.00 83.56 176 ASN A O 1
ATOM 1396 N N . LEU A 1 177 ? -5.901 -1.267 6.383 1.00 75.75 177 LEU A N 1
ATOM 1397 C CA . LEU A 1 177 ? -5.830 -2.707 6.106 1.00 75.75 177 LEU A CA 1
ATOM 1398 C C . LEU A 1 177 ? -4.824 -3.020 5.011 1.00 75.75 177 LEU A C 1
ATOM 1400 O O . LEU A 1 177 ? -4.373 -4.157 4.877 1.00 75.75 177 LEU A O 1
ATOM 1404 N N . GLY A 1 178 ? -4.468 -2.011 4.218 1.00 72.69 178 GLY A N 1
ATOM 1405 C CA . GLY A 1 178 ? -3.506 -2.195 3.174 1.00 72.69 178 GLY A CA 1
ATOM 1406 C C . GLY A 1 178 ? -4.049 -3.012 1.992 1.00 72.69 178 GLY A C 1
ATOM 1407 O O . GLY A 1 178 ? -5.070 -2.649 1.421 1.00 72.69 178 GLY A O 1
ATOM 1408 N N . THR A 1 179 ? -3.343 -4.067 1.574 1.00 67.88 179 THR A N 1
ATOM 1409 C CA . THR A 1 179 ? -3.692 -4.934 0.439 1.00 67.88 179 THR A CA 1
ATOM 1410 C C . THR A 1 179 ? -3.612 -6.389 0.885 1.00 67.88 179 THR A C 1
ATOM 1412 O O . THR A 1 179 ? -2.729 -6.754 1.655 1.00 67.88 179 THR A O 1
ATOM 1415 N N . TRP A 1 180 ? -4.553 -7.186 0.389 1.00 57.03 180 TRP A N 1
ATOM 1416 C CA . TRP A 1 180 ? -4.663 -8.642 0.521 1.00 57.03 180 TRP A CA 1
ATOM 1417 C C . TRP A 1 180 ? -3.593 -9.442 -0.235 1.00 57.03 180 TRP A C 1
ATOM 1419 O O . TRP A 1 180 ? -3.452 -10.642 -0.012 1.00 57.03 180 TRP A O 1
ATOM 1429 N N . SER A 1 181 ? -2.874 -8.807 -1.163 1.00 54.44 181 SER A N 1
ATOM 1430 C CA . SER A 1 181 ? -1.830 -9.461 -1.934 1.00 54.44 181 SER A CA 1
ATOM 1431 C C . SER A 1 181 ? -0.574 -9.537 -1.085 1.00 54.44 181 SER A C 1
ATOM 1433 O O . SER A 1 181 ? -0.206 -8.553 -0.441 1.00 54.44 181 SER A O 1
ATOM 1435 N N . ALA A 1 182 ? 0.078 -10.698 -1.135 1.00 53.28 182 ALA A N 1
ATOM 1436 C CA . ALA A 1 182 ? 1.459 -10.883 -0.729 1.00 53.28 182 ALA A CA 1
ATOM 1437 C C . ALA A 1 182 ? 2.268 -9.600 -0.939 1.00 53.28 182 ALA A C 1
ATOM 1439 O O . ALA A 1 182 ? 2.318 -9.085 -2.054 1.00 53.28 182 ALA A O 1
ATOM 1440 N N . ARG A 1 183 ? 2.872 -9.082 0.124 1.00 60.94 183 ARG A N 1
ATOM 1441 C CA . ARG A 1 183 ? 3.805 -7.965 0.019 1.00 60.94 183 ARG A CA 1
ATOM 1442 C C . ARG A 1 183 ? 5.208 -8.461 0.151 1.00 60.94 183 ARG A C 1
ATOM 1444 O O . ARG A 1 183 ? 5.473 -9.410 0.876 1.00 60.94 183 ARG A O 1
ATOM 1451 N N . ALA A 1 184 ? 6.125 -7.757 -0.471 1.00 54.25 184 ALA A N 1
ATOM 1452 C CA . ALA A 1 184 ? 7.512 -7.849 -0.089 1.00 54.25 184 ALA A CA 1
ATOM 1453 C C . ALA A 1 184 ? 8.013 -6.425 0.146 1.00 54.25 184 ALA A C 1
ATOM 1455 O O . ALA A 1 184 ? 7.785 -5.539 -0.675 1.00 54.25 184 ALA A O 1
ATOM 1456 N N . THR A 1 185 ? 8.675 -6.190 1.278 1.00 56.59 185 THR A N 1
ATOM 1457 C CA . THR A 1 185 ? 9.395 -4.928 1.536 1.00 56.59 185 THR A CA 1
ATOM 1458 C C . THR A 1 185 ? 10.480 -4.683 0.485 1.00 56.59 185 THR A C 1
ATOM 1460 O O . THR A 1 185 ? 10.876 -3.553 0.205 1.00 56.59 185 THR A O 1
ATOM 1463 N N . ASP A 1 186 ? 10.944 -5.773 -0.114 1.00 55.12 186 ASP A N 1
ATOM 1464 C CA . ASP A 1 186 ? 11.918 -5.871 -1.177 1.00 55.12 186 ASP A CA 1
ATOM 1465 C C . ASP A 1 186 ? 11.709 -7.204 -1.905 1.00 55.12 186 ASP A C 1
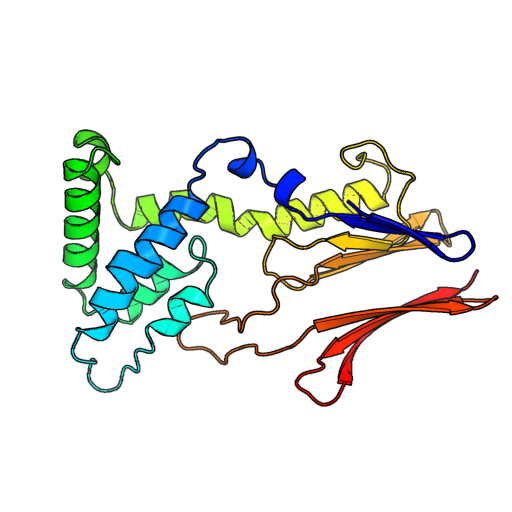ATOM 1467 O O . ASP A 1 186 ? 11.337 -8.205 -1.301 1.00 55.12 186 ASP A O 1
ATOM 1471 N N . ALA A 1 187 ? 11.992 -7.274 -3.205 1.00 57.59 187 ALA A N 1
ATOM 1472 C CA . ALA A 1 187 ? 11.724 -8.504 -3.956 1.00 57.59 187 ALA A CA 1
ATOM 1473 C C . ALA A 1 187 ? 12.561 -9.722 -3.508 1.00 57.59 187 ALA A C 1
ATOM 1475 O O . ALA A 1 187 ? 12.232 -10.855 -3.854 1.00 57.59 187 ALA A O 1
ATOM 1476 N N . ALA A 1 188 ? 13.622 -9.507 -2.725 1.00 56.47 188 ALA A N 1
ATOM 1477 C CA . ALA A 1 188 ? 14.444 -10.564 -2.139 1.00 56.47 188 ALA A CA 1
ATOM 1478 C C . ALA A 1 188 ? 14.035 -10.936 -0.699 1.00 56.47 188 ALA A C 1
ATOM 1480 O O . ALA A 1 188 ? 14.506 -11.949 -0.182 1.00 56.47 188 ALA A O 1
ATOM 1481 N N . GLY A 1 189 ? 13.164 -10.157 -0.058 1.00 58.78 189 GLY A N 1
ATOM 1482 C CA . GLY A 1 189 ? 12.761 -10.371 1.323 1.00 58.78 189 GLY A CA 1
ATOM 1483 C C . GLY A 1 189 ? 11.697 -11.442 1.498 1.00 58.78 189 GLY A C 1
ATOM 1484 O O . GLY A 1 189 ? 11.151 -11.989 0.526 1.00 58.78 189 GLY A O 1
ATOM 1485 N N . PRO A 1 190 ? 11.386 -11.769 2.761 1.00 58.09 190 PRO A N 1
ATOM 1486 C CA . PRO A 1 190 ? 10.261 -12.626 3.070 1.00 58.09 190 PRO A CA 1
ATOM 1487 C C . PRO A 1 190 ? 8.972 -11.955 2.600 1.00 58.09 190 PRO A C 1
ATOM 1489 O O . PRO A 1 190 ? 8.724 -10.779 2.858 1.00 58.09 190 PRO A O 1
ATOM 1492 N N . MET A 1 191 ? 8.149 -12.736 1.910 1.00 65.06 191 MET A N 1
ATOM 1493 C CA . MET A 1 191 ? 6.823 -12.305 1.512 1.00 65.06 191 MET A CA 1
ATOM 1494 C C . MET A 1 191 ? 5.948 -12.201 2.764 1.00 65.06 191 MET A C 1
ATOM 1496 O O . MET A 1 191 ? 5.735 -13.195 3.466 1.00 65.06 191 MET A O 1
ATOM 1500 N N . ASP A 1 192 ? 5.444 -11.008 3.048 1.00 66.12 192 ASP A N 1
ATOM 1501 C CA . ASP A 1 192 ? 4.349 -10.819 3.977 1.00 66.12 192 ASP A CA 1
ATOM 1502 C C . ASP A 1 192 ? 3.053 -11.274 3.301 1.00 66.12 192 ASP A C 1
ATOM 1504 O O . ASP A 1 192 ? 2.414 -10.549 2.541 1.00 66.12 192 ASP A O 1
ATOM 1508 N N . ALA A 1 193 ? 2.724 -12.541 3.532 1.00 68.88 193 ALA A N 1
ATOM 1509 C CA . ALA A 1 193 ? 1.483 -13.173 3.106 1.00 68.88 193 ALA A CA 1
ATOM 1510 C C . ALA A 1 193 ? 0.380 -13.048 4.171 1.00 68.88 193 ALA A C 1
ATOM 1512 O O . ALA A 1 193 ? -0.533 -13.877 4.196 1.00 68.88 193 ALA A O 1
ATOM 1513 N N . ALA A 1 194 ? 0.495 -12.085 5.096 1.00 70.00 194 ALA A N 1
ATOM 1514 C CA . ALA A 1 194 ? -0.551 -11.841 6.072 1.00 70.00 194 ALA A CA 1
ATOM 1515 C C . ALA A 1 194 ? -1.870 -11.543 5.357 1.00 70.00 194 ALA A C 1
ATOM 1517 O O . ALA A 1 194 ? -1.924 -10.792 4.382 1.00 70.00 194 ALA A O 1
ATOM 1518 N N . MET A 1 195 ? -2.947 -12.127 5.874 1.00 76.00 195 MET A N 1
ATOM 1519 C CA . MET A 1 195 ? -4.303 -11.823 5.434 1.00 76.00 195 MET A CA 1
ATOM 1520 C C . MET A 1 195 ? -4.984 -11.037 6.556 1.00 76.00 195 MET A C 1
ATOM 1522 O O . MET A 1 195 ? -5.628 -11.658 7.411 1.00 76.00 195 MET A O 1
ATOM 1526 N N . PRO A 1 196 ? -4.781 -9.703 6.616 1.00 77.00 196 PRO A N 1
ATOM 1527 C CA . PRO A 1 196 ? -5.287 -8.888 7.704 1.00 77.00 196 PRO A CA 1
ATOM 1528 C C . PRO A 1 196 ? -6.812 -8.837 7.660 1.00 77.00 196 PRO A C 1
ATOM 1530 O O . PRO A 1 196 ? -7.415 -8.402 6.679 1.00 77.00 196 PRO A O 1
ATOM 1533 N N . LEU A 1 197 ? -7.438 -9.247 8.755 1.00 83.12 197 LEU A N 1
ATOM 1534 C CA . LEU A 1 197 ? -8.861 -9.079 8.992 1.00 83.12 197 LEU A CA 1
ATOM 1535 C C . LEU A 1 197 ? -9.052 -8.167 10.195 1.00 83.12 197 LEU A C 1
ATOM 1537 O O . LEU A 1 197 ? -8.609 -8.484 11.297 1.00 83.12 197 LEU A O 1
ATOM 1541 N N . LEU A 1 198 ? -9.758 -7.061 9.989 1.00 87.38 198 LEU A N 1
ATOM 1542 C CA . LEU A 1 198 ? -10.215 -6.213 11.078 1.00 87.38 198 LEU A CA 1
ATOM 1543 C C . LEU A 1 198 ? -11.595 -6.672 11.537 1.00 87.38 198 LEU A C 1
ATOM 1545 O O . LEU A 1 198 ? -12.571 -6.590 10.788 1.00 87.38 198 LEU A O 1
ATOM 1549 N N . ARG A 1 199 ? -11.674 -7.123 12.786 1.00 89.06 199 ARG A N 1
ATOM 1550 C CA . ARG A 1 199 ? -12.930 -7.374 13.485 1.00 89.06 199 ARG A CA 1
ATOM 1551 C C . ARG A 1 199 ? -13.235 -6.184 14.382 1.00 89.06 199 ARG A C 1
ATOM 1553 O O . ARG A 1 199 ? -12.379 -5.755 15.149 1.00 89.06 199 ARG A O 1
ATOM 1560 N N . ILE A 1 200 ? -14.450 -5.658 14.275 1.00 89.06 200 ILE A N 1
ATOM 1561 C CA . ILE A 1 200 ? -14.956 -4.617 15.170 1.00 89.06 200 ILE A CA 1
ATOM 1562 C C . ILE A 1 200 ? -16.187 -5.181 15.860 1.00 89.06 200 ILE A C 1
ATOM 1564 O O . ILE A 1 200 ? -17.214 -5.402 15.214 1.00 89.06 200 ILE A O 1
ATOM 1568 N N . ASP A 1 201 ? -16.060 -5.383 17.163 1.00 87.38 201 ASP A N 1
ATOM 1569 C CA . ASP A 1 201 ? -17.113 -5.858 18.046 1.00 87.38 201 ASP A CA 1
ATOM 1570 C C . ASP A 1 201 ? -17.460 -4.753 19.039 1.00 87.38 201 ASP A C 1
ATOM 1572 O O . ASP A 1 201 ? -16.612 -3.952 19.435 1.00 87.38 201 ASP A O 1
ATOM 1576 N N . ALA A 1 202 ? -18.719 -4.692 19.454 1.00 83.75 202 ALA A N 1
ATOM 1577 C CA . ALA A 1 202 ? -19.114 -3.778 20.508 1.00 83.75 202 ALA A CA 1
ATOM 1578 C C . ALA A 1 202 ? -20.207 -4.391 21.368 1.00 83.75 202 ALA A C 1
ATOM 1580 O O . ALA A 1 202 ? -21.145 -5.006 20.854 1.00 83.75 202 ALA A O 1
ATOM 1581 N N . ASP A 1 203 ? -20.093 -4.174 22.670 1.00 81.44 203 ASP A N 1
ATOM 1582 C CA . ASP A 1 203 ? -21.106 -4.526 23.652 1.00 81.44 203 ASP A CA 1
ATOM 1583 C C . ASP A 1 203 ? -21.552 -3.288 24.442 1.00 81.44 203 ASP A C 1
ATOM 1585 O O . ASP A 1 203 ? -21.067 -2.180 24.242 1.00 81.44 203 ASP A O 1
ATOM 1589 N N . SER A 1 204 ? -22.507 -3.453 25.359 1.00 74.50 204 SER A N 1
ATOM 1590 C CA . SER A 1 204 ? -23.067 -2.337 26.139 1.00 74.50 204 SER A CA 1
ATOM 1591 C C . SER A 1 204 ? -22.050 -1.479 26.920 1.00 74.50 204 SER A C 1
ATOM 1593 O O . SER A 1 204 ? -22.423 -0.394 27.375 1.00 74.50 204 SER A O 1
ATOM 1595 N N . ARG A 1 205 ? -20.810 -1.955 27.101 1.00 78.19 205 ARG A N 1
ATOM 1596 C CA . ARG A 1 205 ? -19.755 -1.344 27.919 1.00 78.19 205 ARG A CA 1
ATOM 1597 C C . ARG A 1 205 ? -18.515 -0.954 27.117 1.00 78.19 205 ARG A C 1
ATOM 1599 O O . ARG A 1 205 ? -17.860 0.002 27.513 1.00 78.19 205 ARG A O 1
ATOM 1606 N N . GLN A 1 206 ? -18.205 -1.666 26.035 1.00 82.50 206 GLN A N 1
ATOM 1607 C CA . GLN A 1 206 ? -16.912 -1.562 25.366 1.00 82.50 206 GLN A CA 1
ATOM 1608 C C . GLN A 1 206 ? -17.034 -1.649 23.838 1.00 82.50 206 GLN A C 1
ATOM 1610 O O . GLN A 1 206 ? -17.782 -2.466 23.296 1.00 82.50 206 GLN A O 1
ATOM 1615 N N . LEU A 1 207 ? -16.246 -0.830 23.137 1.00 84.31 207 LEU A N 1
ATOM 1616 C CA . LEU A 1 207 ? -15.922 -1.014 21.721 1.00 84.31 207 LEU A CA 1
ATOM 1617 C C . LEU A 1 207 ? -14.551 -1.692 21.620 1.00 84.31 207 LEU A C 1
ATOM 1619 O O . LEU A 1 207 ? -13.575 -1.206 22.192 1.00 84.31 207 LEU A O 1
ATOM 1623 N N . ARG A 1 208 ? -14.473 -2.778 20.850 1.00 88.56 208 ARG A N 1
ATOM 1624 C CA . ARG A 1 208 ? -13.250 -3.537 20.593 1.00 88.56 208 ARG A CA 1
ATOM 1625 C C . ARG A 1 208 ? -12.970 -3.603 19.097 1.00 88.56 208 ARG A C 1
ATOM 1627 O O . ARG A 1 208 ? -13.826 -3.998 18.310 1.00 88.56 208 ARG A O 1
ATOM 1634 N N . ALA A 1 209 ? -11.748 -3.269 18.712 1.00 87.88 209 ALA A N 1
ATOM 1635 C CA . ALA A 1 209 ? -11.225 -3.502 17.375 1.00 87.88 209 ALA A CA 1
ATOM 1636 C C . ALA A 1 209 ? -10.001 -4.417 17.464 1.00 87.88 209 ALA A C 1
ATOM 1638 O O . ALA A 1 209 ? -9.062 -4.145 18.210 1.00 87.88 209 ALA A O 1
ATOM 1639 N N . GLU A 1 210 ? -10.001 -5.501 16.700 1.00 89.12 210 GLU A N 1
ATOM 1640 C CA . GLU A 1 210 ? -8.916 -6.477 16.664 1.00 89.12 210 GLU A CA 1
ATOM 1641 C C . GLU A 1 210 ? -8.492 -6.728 15.222 1.00 89.12 210 GLU A C 1
ATOM 1643 O O . GLU A 1 210 ? -9.321 -6.996 14.350 1.00 89.12 210 GLU A O 1
ATOM 1648 N N . LEU A 1 211 ? -7.189 -6.649 14.976 1.00 85.06 211 LEU A N 1
ATOM 1649 C CA . LEU A 1 211 ? -6.586 -6.993 13.699 1.00 85.06 211 LEU A CA 1
ATOM 1650 C C . LEU A 1 211 ? -5.999 -8.399 13.799 1.00 85.06 211 LEU A C 1
ATOM 1652 O O . LEU A 1 211 ? -5.161 -8.653 14.663 1.00 85.06 211 LEU A O 1
ATOM 1656 N N . PHE A 1 212 ? -6.415 -9.301 12.917 1.00 84.62 212 PHE A N 1
ATOM 1657 C CA . PHE A 1 212 ? -5.957 -10.688 12.874 1.00 84.62 212 PHE A CA 1
ATOM 1658 C C . PHE A 1 212 ? -5.218 -10.985 11.581 1.00 84.62 212 PHE A C 1
ATOM 1660 O O . PHE A 1 212 ? -5.602 -10.496 10.527 1.00 84.62 212 PHE A O 1
ATOM 1667 N N . ASP A 1 213 ? -4.231 -11.871 11.648 1.00 84.06 213 ASP A N 1
ATOM 1668 C CA . ASP A 1 213 ? -3.709 -12.549 10.470 1.00 84.06 213 ASP A CA 1
ATOM 1669 C C . ASP A 1 213 ? -4.435 -13.887 10.283 1.00 84.06 213 ASP A C 1
ATOM 1671 O O . ASP A 1 213 ? -4.162 -14.880 10.972 1.00 84.06 213 ASP A O 1
ATOM 1675 N N . CYS A 1 214 ? -5.373 -13.924 9.338 1.00 82.12 214 CYS A N 1
ATOM 1676 C CA . CYS A 1 214 ? -6.115 -15.139 9.022 1.00 82.12 214 CYS A CA 1
ATOM 1677 C C . CYS A 1 214 ? -5.232 -16.217 8.372 1.00 82.12 214 CYS A C 1
ATOM 1679 O O . CYS A 1 214 ? -5.484 -17.404 8.585 1.00 82.12 214 CYS A O 1
ATOM 1681 N N . ALA A 1 215 ? -4.171 -15.840 7.648 1.00 78.75 215 ALA A N 1
ATOM 1682 C CA . ALA A 1 215 ? -3.248 -16.797 7.035 1.00 78.75 215 ALA A CA 1
ATOM 1683 C C . ALA A 1 215 ? -2.429 -17.554 8.096 1.00 78.75 215 ALA A C 1
ATOM 1685 O O . ALA A 1 215 ? -2.040 -18.706 7.897 1.00 78.75 215 ALA A O 1
ATOM 1686 N N . ARG A 1 216 ? -2.227 -16.948 9.273 1.00 79.31 216 ARG A N 1
ATOM 1687 C CA . ARG A 1 216 ? -1.505 -17.540 10.410 1.00 79.31 216 ARG A CA 1
ATOM 1688 C C . ARG A 1 216 ? -2.433 -17.959 11.548 1.00 79.31 216 ARG A C 1
ATOM 1690 O O . ARG A 1 216 ? -2.173 -17.654 12.709 1.00 79.31 216 ARG A O 1
ATOM 1697 N N . ARG A 1 217 ? -3.492 -18.710 11.218 1.00 84.75 217 ARG A N 1
ATOM 1698 C CA . ARG A 1 217 ? -4.446 -19.295 12.186 1.00 84.75 217 ARG A CA 1
ATOM 1699 C C . ARG A 1 217 ? -5.099 -18.251 13.101 1.00 84.75 217 ARG A C 1
ATOM 1701 O O . ARG A 1 217 ? -5.207 -18.480 14.302 1.00 84.75 217 ARG A O 1
ATOM 1708 N N . TRP A 1 218 ? -5.538 -17.126 12.537 1.00 83.69 218 TRP A N 1
ATOM 1709 C CA . TRP A 1 218 ? -6.208 -16.059 13.294 1.00 83.69 218 TRP A CA 1
ATOM 1710 C C . TRP A 1 218 ? -5.336 -15.472 14.407 1.00 83.69 218 TRP A C 1
ATOM 1712 O O . TRP A 1 218 ? -5.826 -15.128 15.482 1.00 83.69 218 TRP A O 1
ATOM 1722 N N . ARG A 1 219 ? -4.024 -15.367 14.171 1.00 83.81 219 ARG A N 1
ATOM 1723 C CA . ARG A 1 219 ? -3.111 -14.754 15.136 1.00 83.81 219 ARG A CA 1
ATOM 1724 C C . ARG A 1 219 ? -3.497 -13.279 15.330 1.00 83.81 219 ARG A C 1
ATOM 1726 O O . ARG A 1 219 ? -3.527 -12.554 14.335 1.00 83.81 219 ARG A O 1
ATOM 1733 N N . PRO A 1 220 ? -3.731 -12.805 16.567 1.00 82.50 220 PRO A N 1
ATOM 1734 C CA . PRO A 1 220 ? -3.915 -11.382 16.827 1.00 82.50 220 PRO A CA 1
ATOM 1735 C C . PRO A 1 220 ? -2.635 -10.608 16.489 1.00 82.50 220 PRO A C 1
ATOM 1737 O O . PRO A 1 220 ? -1.540 -10.996 16.907 1.00 82.50 220 PRO A O 1
ATOM 1740 N N . LEU A 1 221 ? -2.779 -9.530 15.725 1.00 81.50 221 LEU A N 1
ATOM 1741 C CA . LEU A 1 221 ? -1.713 -8.596 15.365 1.00 81.50 221 LEU A CA 1
ATOM 1742 C C . LEU A 1 221 ? -1.767 -7.341 16.234 1.00 81.50 221 LEU A C 1
ATOM 1744 O O . LEU A 1 221 ? -0.744 -6.926 16.767 1.00 81.50 221 LEU A O 1
ATOM 1748 N N . GLN A 1 222 ? -2.956 -6.755 16.375 1.00 85.81 222 GLN A N 1
ATOM 1749 C CA . GLN A 1 222 ? -3.205 -5.544 17.157 1.00 85.81 222 GLN A CA 1
ATOM 1750 C C . GLN A 1 222 ? -4.586 -5.614 17.809 1.00 85.81 222 GLN A C 1
ATOM 1752 O O . GLN A 1 222 ? -5.488 -6.289 17.303 1.00 85.81 222 GLN A O 1
ATOM 1757 N N . ARG A 1 223 ? -4.756 -4.899 18.922 1.00 87.81 223 ARG A N 1
ATOM 1758 C CA . ARG A 1 223 ? -6.023 -4.793 19.652 1.00 87.81 223 ARG A CA 1
ATOM 1759 C C . ARG A 1 223 ? -6.185 -3.383 20.203 1.00 87.81 223 ARG A C 1
ATOM 1761 O O . ARG A 1 223 ? -5.242 -2.816 20.744 1.00 87.81 223 ARG A O 1
ATOM 1768 N N . PHE A 1 224 ? -7.387 -2.845 20.066 1.00 86.00 224 PHE A N 1
ATOM 1769 C CA . PHE A 1 224 ? -7.810 -1.565 20.616 1.00 86.00 224 PHE A CA 1
ATOM 1770 C C . PHE A 1 224 ? -9.132 -1.756 21.340 1.00 86.00 224 PHE A C 1
ATOM 1772 O O . PHE A 1 224 ? -10.050 -2.388 20.812 1.00 86.00 224 PHE A O 1
ATOM 1779 N N . GLU A 1 225 ? -9.213 -1.210 22.545 1.00 88.00 225 GLU A N 1
ATOM 1780 C CA . GLU A 1 225 ? -10.389 -1.288 23.396 1.00 88.00 225 GLU A CA 1
ATOM 1781 C C . GLU A 1 225 ? -10.618 0.056 24.043 1.00 88.00 225 GLU A C 1
ATOM 1783 O O . GLU A 1 225 ? -9.692 0.641 24.600 1.00 88.00 225 GLU A O 1
ATOM 1788 N N . VAL A 1 226 ? -11.858 0.515 23.984 1.00 80.19 226 VAL A N 1
ATOM 1789 C CA . VAL A 1 226 ? -12.288 1.686 24.732 1.00 80.19 226 VAL A CA 1
ATOM 1790 C C . VAL A 1 226 ? -13.575 1.358 25.447 1.00 80.19 226 VAL A C 1
ATOM 1792 O O . VAL A 1 226 ? -14.556 0.909 24.841 1.00 80.19 226 VAL A O 1
ATOM 1795 N N . ASP A 1 227 ? -13.537 1.581 26.751 1.00 74.62 227 ASP A N 1
ATOM 1796 C CA . ASP A 1 227 ? -14.727 1.578 27.576 1.00 74.62 227 ASP A CA 1
ATOM 1797 C C . ASP A 1 227 ? -15.545 2.840 27.280 1.00 74.62 227 ASP A C 1
ATOM 1799 O O . ASP A 1 227 ? -15.046 3.830 26.731 1.00 74.62 227 ASP A O 1
ATOM 1803 N N . ARG A 1 228 ? -16.834 2.769 27.593 1.00 61.41 228 ARG A N 1
ATOM 1804 C CA . ARG A 1 228 ? -17.721 3.930 27.562 1.00 61.41 228 ARG A CA 1
ATOM 1805 C C . ARG A 1 228 ? -17.308 5.030 28.529 1.00 61.41 228 ARG A C 1
ATOM 1807 O O . ARG A 1 228 ? -16.984 4.697 29.689 1.00 61.41 228 ARG A O 1
#

pLDDT: mean 75.51, std 10.55, range [42.09, 90.25]